Protein AF-A0A6P0JUL5-F1 (afdb_monomer)

pLDDT: mean 83.45, std 17.8, range [28.22, 98.62]

Foldseek 3Di:
DPDDDPPDDDDDDCCQQHQDPVPGGHRHNVHHHDDDPPPCVPDPDPPCVVPPPPDDLQDPDDDCLLAALAWDALLLLLQLLLVLLLVQQQDDDPVCVVVVDRGVCRVVVPDPVNSVLLSLLSNLLQLLCLFLQNLCLQCPVPVVCSVGHTSHHNDDPVNSVVDDRDPLHWPQADSLLSSLQLVCVVCVPCNLSSQLSNCLVPSGAQAWDADPPTHDDPDPPFDDTRSDTQQGWRADDPPNHDGIDGGHPPQNDDDCSHSNNVRVVVCVVQNDVRSVVSSVSSNVSSVVSSVVSND

Secondary structure (DSSP, 8-state):
-PPP-TT---PPPHHHH-EETTTEE-S-TT-----------SSS-TTTTTS-----TT-----GGGB-SS-EEHHHHHHHHHHHHHHHHH---HHHHTTT-S-HHHHHT--HHHHHHHHHHHHHTTGGGGSHHHHHHHTTT-GGGTTS-EEEB---HHHHHHSPPPTT--TT--HHHHHHHHHHHH-TT-HHHHHHHHHTTSSSSS-----TTSPPPSSTT--EETTEETT-EEPP-TTT-SS-EE---GGGSSSTTSHHHHHHHHHHHHHHHHHHHHHHHHHHHHHHHHHHTT-

Radius of gyration: 21.06 Å; Cα contacts (8 Å, |Δi|>4): 421; chains: 1; bounding box: 54×48×48 Å

Structure (mmCIF, N/CA/C/O backbone):
data_AF-A0A6P0JUL5-F1
#
_entry.id   AF-A0A6P0JUL5-F1
#
loop_
_atom_site.group_PDB
_atom_site.id
_atom_site.type_symbol
_atom_site.label_atom_id
_atom_site.label_alt_id
_atom_site.label_comp_id
_atom_site.label_asym_id
_atom_site.label_entity_id
_atom_site.label_seq_id
_atom_site.pdbx_PDB_ins_code
_atom_site.Cartn_x
_atom_site.Cartn_y
_atom_site.Cartn_z
_atom_site.occupancy
_atom_site.B_iso_or_equiv
_atom_site.auth_seq_id
_atom_site.auth_comp_id
_atom_site.auth_asym_id
_atom_site.auth_atom_id
_atom_site.pdbx_PDB_model_num
ATOM 1 N N . MET A 1 1 ? 13.122 -27.562 18.834 1.00 47.53 1 MET A N 1
ATOM 2 C CA . MET A 1 1 ? 13.502 -27.186 17.457 1.00 47.53 1 MET A CA 1
ATOM 3 C C . MET A 1 1 ? 12.415 -26.287 16.916 1.00 47.53 1 MET A C 1
ATOM 5 O O . MET A 1 1 ? 11.253 -26.672 17.003 1.00 47.53 1 MET A O 1
ATOM 9 N N . GLU A 1 2 ? 12.761 -25.099 16.425 1.00 59.75 2 GLU A N 1
ATOM 10 C CA . GLU A 1 2 ? 11.806 -24.323 15.632 1.00 59.75 2 GLU A CA 1
ATOM 11 C C . GLU A 1 2 ? 11.421 -25.135 14.392 1.00 59.75 2 GLU A C 1
ATOM 13 O O . GLU A 1 2 ? 12.254 -25.811 13.787 1.00 59.75 2 GLU A O 1
ATOM 18 N N . LYS A 1 3 ? 10.130 -25.144 14.064 1.00 75.19 3 LYS A N 1
ATOM 19 C CA . LYS A 1 3 ? 9.612 -25.867 12.905 1.00 75.19 3 LYS A CA 1
ATOM 20 C C . LYS A 1 3 ? 10.045 -25.101 11.654 1.00 75.19 3 LYS A C 1
ATOM 22 O O . LYS A 1 3 ? 9.739 -23.917 11.561 1.00 75.19 3 LYS A O 1
ATOM 27 N N . LEU A 1 4 ? 10.752 -25.748 10.726 1.00 77.44 4 LEU A N 1
ATOM 28 C CA . LEU A 1 4 ? 11.126 -25.129 9.450 1.00 77.44 4 LEU A CA 1
ATOM 29 C C . LEU A 1 4 ? 9.864 -24.748 8.662 1.00 77.44 4 LEU A C 1
ATOM 31 O O . LEU A 1 4 ? 8.881 -25.495 8.662 1.00 77.44 4 LEU A O 1
ATOM 35 N N . TYR A 1 5 ? 9.898 -23.595 7.997 1.00 69.50 5 TYR A N 1
ATOM 36 C CA . TYR A 1 5 ? 8.814 -23.100 7.151 1.00 69.50 5 TYR A CA 1
ATOM 37 C C . TYR A 1 5 ? 9.372 -22.336 5.937 1.00 69.50 5 TYR A C 1
ATOM 39 O O . TYR A 1 5 ? 10.494 -21.825 6.006 1.00 69.50 5 TYR A O 1
ATOM 47 N N . PRO A 1 6 ? 8.619 -22.245 4.825 1.00 57.69 6 PRO A N 1
ATOM 48 C CA . PRO A 1 6 ? 9.038 -21.485 3.647 1.00 57.69 6 PRO A CA 1
ATOM 49 C C . PRO A 1 6 ? 9.312 -20.007 3.965 1.00 57.69 6 PRO A C 1
ATOM 51 O O . PRO A 1 6 ? 8.471 -19.335 4.553 1.00 57.69 6 PRO A O 1
ATOM 54 N N . GLY A 1 7 ? 10.473 -19.488 3.558 1.00 61.59 7 GLY A N 1
ATOM 55 C CA . GLY A 1 7 ? 10.882 -18.097 3.813 1.00 61.59 7 GLY A CA 1
ATOM 56 C C . GLY A 1 7 ? 11.608 -17.858 5.144 1.00 61.59 7 GLY A C 1
ATOM 57 O O . GLY A 1 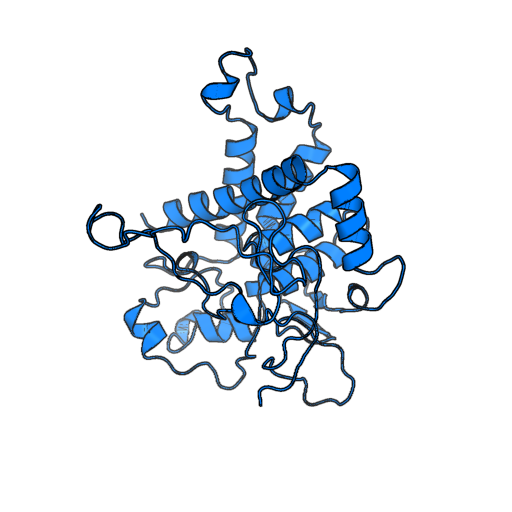7 ? 11.992 -16.727 5.419 1.00 61.59 7 GLY A O 1
ATOM 58 N N . LEU A 1 8 ? 11.836 -18.896 5.959 1.00 66.81 8 LEU A N 1
ATOM 59 C CA . LEU A 1 8 ? 12.662 -18.793 7.165 1.00 66.81 8 LEU A CA 1
ATOM 60 C C . LEU A 1 8 ? 14.129 -18.499 6.802 1.00 66.81 8 LEU A C 1
ATOM 62 O O . LEU A 1 8 ? 14.779 -19.310 6.140 1.00 66.81 8 LEU A O 1
ATOM 66 N N . ALA A 1 9 ? 14.676 -17.391 7.305 1.00 69.88 9 ALA A N 1
ATOM 67 C CA . ALA A 1 9 ? 16.116 -17.158 7.305 1.00 69.88 9 ALA A CA 1
ATOM 68 C C . ALA A 1 9 ? 16.774 -18.008 8.403 1.00 69.88 9 ALA A C 1
ATOM 70 O O . ALA A 1 9 ? 16.496 -17.835 9.590 1.00 69.88 9 ALA A O 1
ATOM 71 N N . VAL A 1 10 ? 17.647 -18.938 8.011 1.00 71.69 10 VAL A N 1
ATOM 72 C CA . VAL A 1 10 ? 18.374 -19.803 8.948 1.00 71.69 10 VAL A CA 1
ATOM 73 C C . VAL A 1 10 ? 19.827 -19.359 9.010 1.00 71.69 10 VAL A C 1
ATOM 75 O O . VAL A 1 10 ? 20.535 -19.378 8.005 1.00 71.69 10 VAL A O 1
ATOM 78 N N . MET A 1 11 ? 20.293 -18.993 10.203 1.00 74.69 11 MET A N 1
ATOM 79 C CA . MET A 1 11 ? 21.715 -18.752 10.430 1.00 74.69 11 MET A CA 1
ATOM 80 C C . MET A 1 11 ? 22.435 -20.082 10.637 1.00 74.69 11 MET A C 1
ATOM 82 O O . MET A 1 11 ? 22.169 -20.804 11.599 1.00 74.69 11 MET A O 1
ATOM 86 N N . PHE A 1 12 ? 23.383 -20.387 9.755 1.00 71.19 12 PHE A N 1
ATOM 87 C CA . PHE A 1 12 ? 24.288 -21.514 9.930 1.00 71.19 12 PHE A CA 1
ATOM 88 C C . PHE A 1 12 ? 25.620 -21.044 10.515 1.00 71.19 12 PHE A C 1
ATOM 90 O O . PHE A 1 12 ? 26.173 -20.038 10.067 1.00 71.19 12 PHE A O 1
ATOM 97 N N . PRO A 1 13 ? 26.196 -21.779 11.483 1.00 77.56 13 PRO A N 1
ATOM 98 C CA . PRO A 1 13 ? 27.579 -21.555 11.871 1.00 77.56 13 PRO A CA 1
ATOM 99 C C . PRO A 1 13 ? 28.481 -21.706 10.642 1.00 77.56 13 PRO A C 1
ATOM 101 O O . PRO A 1 13 ? 28.423 -22.740 9.979 1.00 77.56 13 PRO A O 1
ATOM 104 N N . CYS A 1 14 ? 29.370 -20.744 10.376 1.00 73.31 14 CYS A N 1
ATOM 105 C CA . CYS A 1 14 ? 30.304 -20.832 9.242 1.00 73.31 14 CYS A CA 1
ATOM 106 C C . CYS A 1 14 ? 31.114 -22.147 9.264 1.00 73.31 14 CYS A C 1
ATOM 108 O O . CYS A 1 14 ? 31.299 -22.798 8.241 1.00 73.31 14 CYS A O 1
ATOM 110 N N . LYS A 1 15 ? 31.474 -22.652 10.454 1.00 80.94 15 LYS A N 1
ATOM 111 C CA . LYS A 1 15 ? 32.139 -23.961 10.614 1.00 80.94 15 LYS A CA 1
ATOM 112 C C . LYS A 1 15 ? 31.355 -25.164 10.059 1.00 80.94 15 LYS A C 1
ATOM 114 O O . LYS A 1 15 ? 31.960 -26.212 9.867 1.00 80.94 15 LYS A O 1
ATOM 119 N N . ALA A 1 16 ? 30.040 -25.042 9.871 1.00 80.69 16 ALA A N 1
ATOM 120 C CA . ALA A 1 16 ? 29.161 -26.121 9.427 1.00 80.69 16 ALA A CA 1
ATOM 121 C C . ALA A 1 16 ? 28.961 -26.161 7.904 1.00 80.69 16 ALA A C 1
ATOM 123 O O . ALA A 1 16 ? 28.639 -27.224 7.387 1.00 80.69 16 ALA A O 1
ATOM 124 N N . GLY A 1 17 ? 29.159 -25.048 7.189 1.00 82.38 17 GLY A N 1
ATOM 125 C CA . GLY A 1 17 ? 28.885 -24.990 5.747 1.00 82.38 17 GLY A CA 1
ATOM 126 C C . GLY A 1 17 ? 29.692 -23.968 4.954 1.00 82.38 17 GLY A C 1
ATOM 127 O O . GLY A 1 17 ? 29.464 -23.845 3.764 1.00 82.38 17 GLY A O 1
ATOM 128 N N . GLY A 1 18 ? 30.645 -23.277 5.573 1.00 86.12 18 GLY A N 1
ATOM 129 C CA . GLY A 1 18 ? 31.497 -22.300 4.903 1.00 86.12 18 GLY A CA 1
ATOM 130 C C . GLY A 1 18 ? 30.804 -20.992 4.541 1.00 86.12 18 GLY A C 1
ATOM 131 O O . GLY A 1 18 ? 29.576 -20.892 4.504 1.00 86.12 18 GLY A O 1
ATOM 132 N N . TYR A 1 19 ? 31.620 -19.969 4.314 1.00 82.00 19 TYR A N 1
ATOM 133 C CA . TYR A 1 19 ? 31.190 -18.647 3.879 1.00 82.00 19 TYR A CA 1
ATOM 134 C C . TYR A 1 19 ? 32.336 -17.951 3.133 1.00 82.00 19 TYR A C 1
ATOM 136 O O . TYR A 1 19 ? 33.483 -18.000 3.583 1.00 82.00 19 TYR A O 1
ATOM 144 N N . SER A 1 20 ? 32.002 -17.289 2.029 1.00 81.75 20 SER A N 1
ATOM 145 C CA . SER A 1 20 ? 32.877 -16.435 1.225 1.00 81.75 20 SER A CA 1
ATOM 146 C C . SER A 1 20 ? 32.349 -15.001 1.256 1.00 81.75 20 SER A C 1
ATOM 148 O O . SER A 1 20 ? 31.141 -14.780 1.155 1.00 81.75 20 SER A O 1
ATOM 150 N N . ALA A 1 21 ? 33.239 -14.015 1.381 1.00 75.75 21 ALA A N 1
ATOM 151 C CA . ALA A 1 21 ? 32.865 -12.600 1.319 1.00 75.75 21 ALA A CA 1
ATOM 152 C C . ALA A 1 21 ? 32.235 -12.194 -0.029 1.00 75.75 21 ALA A C 1
ATOM 154 O O . ALA A 1 21 ? 31.451 -11.250 -0.072 1.00 75.75 21 ALA A O 1
ATOM 155 N N . GLU A 1 22 ? 32.555 -12.912 -1.107 1.00 75.38 22 GLU A N 1
ATOM 156 C CA . GLU A 1 22 ? 32.054 -12.637 -2.457 1.00 75.38 22 GLU A CA 1
ATOM 157 C C . GLU A 1 22 ? 30.772 -13.421 -2.770 1.00 75.38 22 GLU A C 1
ATOM 159 O O . GLU A 1 22 ? 29.822 -12.869 -3.320 1.00 75.38 22 GLU A O 1
ATOM 164 N N . LEU A 1 23 ? 30.724 -14.704 -2.396 1.00 78.00 23 LEU A N 1
ATOM 165 C CA . LEU A 1 23 ? 29.648 -15.623 -2.798 1.00 78.00 23 LEU A CA 1
ATOM 166 C C . LEU A 1 23 ? 28.589 -15.860 -1.710 1.00 78.00 23 LEU A C 1
ATOM 168 O O . LEU A 1 23 ? 27.529 -16.417 -1.991 1.00 78.00 23 LEU A O 1
ATOM 172 N N . GLY A 1 24 ? 28.855 -15.462 -0.464 1.00 78.56 24 GLY A N 1
ATOM 173 C CA . GLY A 1 24 ? 27.997 -15.767 0.678 1.00 78.56 24 GLY A CA 1
ATOM 174 C C . GLY A 1 24 ? 28.172 -17.206 1.172 1.00 78.56 24 GLY A C 1
ATOM 175 O O . GLY A 1 24 ? 29.290 -17.695 1.311 1.00 78.56 24 GLY A O 1
ATOM 176 N N . PHE A 1 25 ? 27.075 -17.898 1.491 1.00 82.06 25 PHE A N 1
ATOM 177 C CA . PHE A 1 25 ? 27.123 -19.289 1.960 1.00 82.06 25 PHE A CA 1
ATOM 178 C C . PHE A 1 25 ? 27.548 -20.243 0.833 1.00 82.06 25 PHE A C 1
ATOM 180 O O . PHE A 1 25 ? 26.876 -20.310 -0.194 1.00 82.06 25 PHE A O 1
ATOM 187 N N . THR A 1 26 ? 28.615 -21.022 1.037 1.00 85.62 26 THR A N 1
ATOM 188 C CA . THR A 1 26 ? 29.214 -21.828 -0.048 1.00 85.62 26 THR A CA 1
ATOM 189 C C . THR A 1 26 ? 28.935 -23.328 0.040 1.00 85.62 26 THR A C 1
ATOM 191 O O . THR A 1 26 ? 29.226 -24.077 -0.890 1.00 85.62 26 THR A O 1
ATOM 194 N N . GLY A 1 27 ? 28.370 -23.807 1.151 1.00 84.00 27 GLY A N 1
ATOM 195 C CA . GLY A 1 27 ? 28.155 -25.237 1.402 1.00 84.00 27 GLY A CA 1
ATOM 196 C C . GLY A 1 27 ? 29.443 -26.044 1.641 1.00 84.00 27 GLY A C 1
ATOM 197 O O . GLY A 1 27 ? 29.366 -27.252 1.865 1.00 84.00 27 GLY A O 1
ATOM 198 N N . ASN A 1 28 ? 30.620 -25.408 1.629 1.00 84.38 28 ASN A N 1
ATOM 199 C CA . ASN A 1 28 ? 31.918 -26.034 1.844 1.00 84.38 28 ASN A CA 1
ATOM 200 C C . ASN A 1 28 ? 32.540 -25.596 3.188 1.00 84.38 28 ASN A C 1
ATOM 202 O O . ASN A 1 28 ? 33.137 -24.526 3.263 1.00 84.38 28 ASN A O 1
ATOM 206 N N . PRO A 1 29 ? 32.537 -26.437 4.243 1.00 83.62 29 PRO A N 1
ATOM 207 C CA . PRO A 1 29 ? 33.046 -26.080 5.577 1.00 83.62 29 PRO A CA 1
ATOM 208 C C . PRO A 1 29 ? 34.522 -25.649 5.650 1.00 83.62 29 PRO A C 1
ATOM 210 O O . PRO A 1 29 ? 34.971 -25.163 6.699 1.00 83.62 29 PRO A O 1
ATOM 213 N N . LYS A 1 30 ? 35.296 -25.900 4.585 1.00 83.00 30 LYS A N 1
ATOM 214 C CA . LYS A 1 30 ? 36.703 -25.497 4.457 1.00 83.00 30 LYS A CA 1
ATOM 215 C C . LYS A 1 30 ? 36.861 -24.058 3.973 1.00 83.00 30 LYS A C 1
ATOM 217 O O . LYS A 1 30 ? 37.900 -23.460 4.222 1.00 83.00 30 LYS A O 1
ATOM 222 N N . GLU A 1 31 ? 35.852 -23.514 3.309 1.00 81.12 31 GLU A N 1
ATOM 223 C CA . GLU A 1 31 ? 35.857 -22.156 2.788 1.00 81.12 31 GLU A CA 1
ATOM 224 C C . GLU A 1 31 ? 35.381 -21.199 3.878 1.00 81.12 31 GLU A C 1
ATOM 226 O O . GLU A 1 31 ? 34.225 -21.211 4.293 1.00 81.12 31 GLU A O 1
ATOM 231 N N . ARG A 1 32 ? 36.325 -20.443 4.433 1.00 76.69 32 ARG A N 1
ATOM 232 C CA . ARG A 1 32 ? 36.111 -19.543 5.575 1.00 76.69 32 ARG A CA 1
ATOM 233 C C . ARG A 1 32 ? 36.725 -18.178 5.303 1.00 76.69 32 ARG A C 1
ATOM 235 O O . ARG A 1 32 ? 37.186 -17.517 6.230 1.00 76.69 32 ARG A O 1
ATOM 242 N N . ASP A 1 33 ? 36.783 -17.812 4.029 1.00 72.19 33 ASP A N 1
ATOM 243 C CA . ASP A 1 33 ? 37.373 -16.561 3.587 1.00 72.19 33 ASP A CA 1
ATOM 244 C C . ASP A 1 33 ? 36.358 -15.434 3.758 1.00 72.19 33 ASP A C 1
ATOM 246 O O . ASP A 1 33 ? 35.618 -15.051 2.851 1.00 72.19 33 ASP A O 1
ATOM 250 N N . PHE A 1 34 ? 36.259 -14.968 4.997 1.00 68.00 34 PHE A N 1
ATOM 251 C CA . PHE A 1 34 ? 35.470 -13.805 5.338 1.00 68.00 34 PHE A CA 1
ATOM 252 C C . PHE A 1 34 ? 36.242 -12.960 6.343 1.00 68.00 34 PHE A C 1
ATOM 254 O O . PHE A 1 34 ? 36.659 -13.430 7.404 1.00 68.00 34 PHE A O 1
ATOM 261 N N . ALA A 1 35 ? 36.404 -11.679 6.029 1.00 64.69 35 ALA A N 1
ATOM 262 C CA . ALA A 1 35 ? 36.702 -10.696 7.050 1.00 64.69 35 ALA A CA 1
ATOM 263 C C . ALA A 1 35 ? 35.415 -10.501 7.857 1.00 64.69 35 ALA A C 1
ATOM 265 O O . ALA A 1 35 ? 34.385 -10.111 7.304 1.00 64.69 35 ALA A O 1
ATOM 266 N N . ALA A 1 36 ? 35.443 -10.801 9.158 1.00 58.75 36 ALA A N 1
ATOM 267 C CA . ALA A 1 36 ? 34.367 -10.363 10.033 1.00 58.75 36 ALA A CA 1
ATOM 268 C C . ALA A 1 36 ? 34.251 -8.842 9.880 1.00 58.75 36 ALA A C 1
ATOM 270 O O . ALA A 1 36 ? 35.223 -8.121 10.110 1.00 58.75 36 ALA A O 1
ATOM 271 N N . ILE A 1 37 ? 33.086 -8.359 9.449 1.00 56.88 37 ILE A N 1
ATOM 272 C CA . ILE A 1 37 ? 32.819 -6.926 9.446 1.00 56.88 37 ILE A CA 1
ATOM 273 C C . ILE A 1 37 ? 32.826 -6.518 10.918 1.00 56.88 37 ILE A C 1
ATOM 275 O O . ILE A 1 37 ? 31.894 -6.840 11.657 1.00 56.88 37 ILE A O 1
ATOM 279 N N . ASN A 1 38 ? 33.899 -5.857 11.360 1.00 46.97 38 ASN A N 1
ATOM 280 C CA . ASN A 1 38 ? 33.920 -5.173 12.645 1.00 46.97 38 ASN A CA 1
ATOM 281 C C . ASN A 1 38 ? 32.950 -4.003 12.533 1.00 46.97 38 ASN A C 1
ATOM 283 O O . ASN A 1 38 ? 33.313 -2.890 12.159 1.00 46.97 38 ASN A O 1
ATOM 287 N N . LEU A 1 39 ? 31.687 -4.281 12.829 1.00 47.25 39 LEU A N 1
ATOM 288 C CA . LEU A 1 39 ? 30.719 -3.259 13.154 1.00 47.25 39 LEU A CA 1
ATOM 289 C C . LEU A 1 39 ? 31.156 -2.691 14.508 1.00 47.25 39 LEU A C 1
ATOM 291 O O . LEU A 1 39 ? 30.698 -3.149 15.553 1.00 47.25 39 LEU A O 1
ATOM 295 N N . ASN A 1 40 ? 32.086 -1.734 14.499 1.00 42.69 40 ASN A N 1
ATOM 296 C CA . ASN A 1 40 ? 32.342 -0.872 15.648 1.00 42.69 40 ASN A CA 1
ATOM 297 C C . ASN A 1 40 ? 31.071 -0.039 15.882 1.00 42.69 40 ASN A C 1
ATOM 299 O O . ASN A 1 40 ? 30.978 1.113 15.481 1.00 42.69 40 ASN A O 1
ATOM 303 N N . LEU A 1 41 ? 30.058 -0.655 16.492 1.00 47.75 41 LEU A N 1
ATOM 304 C CA . LEU A 1 41 ? 28.801 -0.014 16.890 1.00 47.75 41 LEU A CA 1
ATOM 305 C C . LEU A 1 41 ? 28.958 0.816 18.169 1.00 47.75 41 LEU A C 1
ATOM 307 O O . LEU A 1 41 ? 27.996 1.399 18.658 1.00 47.75 41 LEU A O 1
ATOM 311 N N . GLU A 1 42 ? 30.172 0.901 18.703 1.00 47.56 42 GLU A N 1
ATOM 312 C CA . GLU A 1 42 ? 30.498 1.719 19.855 1.00 47.56 42 GLU A CA 1
ATOM 313 C C . GLU A 1 42 ? 31.544 2.757 19.452 1.00 47.56 42 GLU A C 1
ATOM 315 O O . GLU A 1 42 ? 32.731 2.495 19.598 1.00 47.56 42 GLU A O 1
ATOM 320 N N . GLN A 1 43 ? 31.110 3.913 18.927 1.00 41.62 43 GLN A N 1
ATOM 321 C CA . GLN A 1 43 ? 31.588 5.251 19.347 1.00 41.62 43 GLN A CA 1
ATOM 322 C C . GLN A 1 43 ? 31.207 6.414 18.423 1.00 41.62 43 GLN A C 1
ATOM 324 O O . GLN A 1 43 ? 31.283 7.552 18.884 1.00 41.62 43 GLN A O 1
ATOM 329 N N . ASP A 1 44 ? 30.694 6.184 17.215 1.00 36.03 44 ASP A N 1
ATOM 330 C CA . ASP A 1 44 ? 30.325 7.302 16.341 1.00 36.03 44 ASP A CA 1
ATOM 331 C C . ASP A 1 44 ? 28.848 7.704 16.514 1.00 36.03 44 ASP A C 1
ATOM 333 O O . ASP A 1 44 ? 27.917 6.982 16.169 1.00 36.03 44 ASP A O 1
ATOM 337 N N . ASN A 1 45 ? 28.667 8.889 17.105 1.00 37.22 45 ASN A N 1
ATOM 338 C CA . ASN A 1 45 ? 27.441 9.684 17.225 1.00 37.22 45 ASN A CA 1
ATOM 339 C C . ASN A 1 45 ? 26.252 9.082 17.995 1.00 37.22 45 ASN A C 1
ATOM 341 O O . ASN A 1 45 ? 25.256 8.625 17.437 1.00 37.22 45 ASN A O 1
ATOM 345 N N . LYS A 1 46 ? 26.231 9.338 19.312 1.00 37.12 46 LYS A N 1
ATOM 346 C CA . LYS A 1 46 ? 25.011 9.253 20.145 1.00 37.12 46 LYS A CA 1
ATOM 347 C C . LYS A 1 46 ? 23.845 10.141 19.664 1.00 37.12 46 LYS A C 1
ATOM 349 O O . LYS A 1 46 ? 22.731 9.962 20.145 1.00 37.12 46 LYS A O 1
ATOM 354 N N . ASN A 1 47 ? 24.084 11.051 18.717 1.00 34.47 47 ASN A N 1
ATOM 355 C CA . ASN A 1 47 ? 23.056 11.889 18.096 1.00 34.47 47 ASN A CA 1
ATOM 356 C C . ASN A 1 47 ? 22.493 11.312 16.779 1.00 34.47 47 ASN A C 1
ATOM 358 O O . ASN A 1 47 ? 21.420 11.742 16.372 1.00 34.47 47 ASN A O 1
ATOM 362 N N . ASP A 1 48 ? 23.135 10.305 16.169 1.00 32.84 48 ASP A N 1
ATOM 363 C CA . ASP A 1 48 ? 22.614 9.580 14.989 1.00 32.84 48 ASP A CA 1
ATOM 364 C C . ASP A 1 48 ? 21.825 8.310 15.366 1.00 32.84 48 ASP A C 1
ATOM 366 O O . ASP A 1 48 ? 21.179 7.680 14.527 1.00 32.84 48 ASP A O 1
ATOM 370 N N . LEU A 1 49 ? 21.778 7.964 16.659 1.00 30.41 49 LEU A N 1
ATOM 371 C CA . LEU A 1 49 ? 20.972 6.861 17.208 1.00 30.41 49 LEU A CA 1
ATOM 372 C C . LEU A 1 49 ? 19.449 7.054 17.052 1.00 30.41 49 LEU A C 1
ATOM 374 O O . LEU A 1 49 ? 18.679 6.165 17.414 1.00 30.41 49 LEU A O 1
ATOM 378 N N . ALA A 1 50 ? 18.997 8.184 16.501 1.00 29.55 50 ALA A N 1
ATOM 379 C CA . ALA A 1 50 ? 17.608 8.386 16.094 1.00 29.55 50 ALA A CA 1
ATOM 380 C C . ALA A 1 50 ? 17.258 7.709 14.750 1.00 29.55 50 ALA A C 1
ATOM 382 O O . ALA A 1 50 ? 16.076 7.593 14.439 1.00 29.55 50 ALA 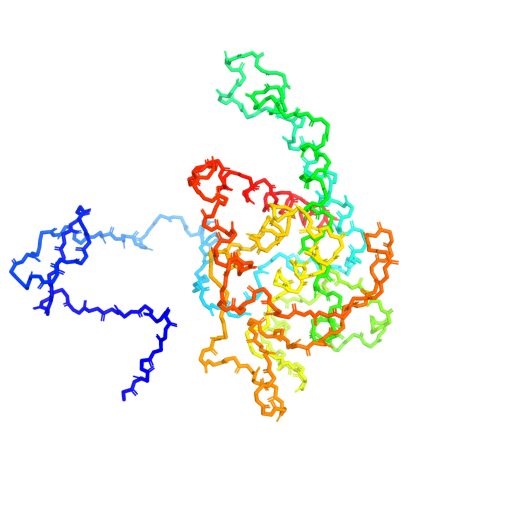A O 1
ATOM 383 N N . LEU A 1 51 ? 18.251 7.244 13.976 1.00 32.62 51 LEU A N 1
ATOM 384 C CA . LEU A 1 51 ? 18.056 6.667 12.635 1.00 32.62 51 LEU A CA 1
ATOM 385 C C . LEU A 1 51 ? 18.352 5.164 12.537 1.00 32.62 51 LEU A C 1
ATOM 387 O O . LEU A 1 51 ? 18.077 4.554 11.506 1.00 32.62 51 LEU A O 1
ATOM 391 N N . GLN A 1 52 ? 18.840 4.524 13.603 1.00 28.22 52 GLN A N 1
ATOM 392 C CA . GLN A 1 52 ? 18.876 3.061 13.668 1.00 28.22 52 GLN A CA 1
ATOM 393 C C . GLN A 1 52 ? 17.516 2.530 14.131 1.00 28.22 52 GLN A C 1
ATOM 395 O O . GLN A 1 52 ? 17.346 2.048 15.253 1.00 28.22 52 GLN A O 1
ATOM 400 N N . GLU A 1 53 ? 16.533 2.603 13.233 1.00 34.00 53 GLU A N 1
ATOM 401 C CA . GLU A 1 53 ? 15.392 1.693 13.255 1.00 34.00 53 GLU A CA 1
ATOM 402 C C . GLU A 1 53 ? 15.938 0.263 13.096 1.00 34.00 53 GLU A C 1
ATOM 404 O O . GLU A 1 53 ? 16.045 -0.273 11.998 1.00 34.00 53 GLU A O 1
ATOM 409 N N . GLN A 1 54 ? 16.311 -0.382 14.207 1.00 29.27 54 GLN A N 1
ATOM 410 C CA . GLN A 1 54 ? 16.462 -1.837 14.265 1.00 29.27 54 GLN A CA 1
ATOM 411 C C . GLN A 1 54 ? 15.071 -2.487 14.167 1.00 29.27 54 GLN A C 1
ATOM 413 O O . GLN A 1 54 ? 14.595 -3.144 15.091 1.00 29.27 54 GLN A O 1
ATOM 418 N N . SER A 1 55 ? 14.378 -2.268 13.053 1.00 36.53 55 SER A N 1
ATOM 419 C CA . SER A 1 55 ? 13.227 -3.067 12.670 1.00 36.53 55 SER A CA 1
ATOM 420 C C . SER A 1 55 ? 13.764 -4.376 12.106 1.00 36.53 55 SER A C 1
ATOM 422 O O . SER A 1 55 ? 14.456 -4.388 11.087 1.00 36.53 55 SER A O 1
ATOM 424 N N . SER A 1 56 ? 13.454 -5.494 12.759 1.00 38.31 56 SER A N 1
ATOM 425 C CA . SER A 1 56 ? 13.554 -6.787 12.085 1.00 38.31 56 SER A CA 1
ATOM 426 C C . SER A 1 56 ? 12.722 -6.712 10.792 1.00 38.31 56 SER A C 1
ATOM 428 O O . SER A 1 56 ? 11.621 -6.159 10.840 1.00 38.31 56 SER A O 1
ATOM 430 N N . PRO A 1 57 ? 13.166 -7.284 9.656 1.00 36.44 57 PRO A N 1
ATOM 431 C CA . PRO A 1 57 ? 12.350 -7.378 8.436 1.00 36.44 57 PRO A CA 1
ATOM 432 C C . PRO A 1 57 ? 10.959 -7.988 8.696 1.00 36.44 57 PRO A C 1
ATOM 434 O O . PRO A 1 57 ? 9.995 -7.726 7.974 1.00 36.44 57 PRO A O 1
ATOM 437 N N . ASP A 1 58 ? 10.853 -8.766 9.778 1.00 40.84 58 ASP A N 1
ATOM 438 C CA . ASP A 1 58 ? 9.642 -9.425 10.245 1.00 40.84 58 ASP A CA 1
ATOM 439 C C . ASP A 1 58 ? 8.972 -8.782 11.465 1.00 40.84 58 ASP A C 1
ATOM 441 O O . ASP A 1 58 ? 8.017 -9.354 11.994 1.00 40.84 58 ASP A O 1
ATOM 445 N N . SER A 1 59 ? 9.416 -7.608 11.931 1.00 41.19 59 SER A N 1
ATOM 446 C CA . SER A 1 59 ? 8.704 -6.929 13.013 1.00 41.19 59 SER A CA 1
ATOM 447 C C . SER A 1 59 ? 7.349 -6.421 12.524 1.00 41.19 59 SER A C 1
ATOM 449 O O . SER A 1 59 ? 7.256 -5.625 11.583 1.00 41.19 59 SER A O 1
ATOM 451 N N . ASP A 1 60 ? 6.307 -6.856 13.231 1.00 44.72 60 ASP A N 1
ATOM 452 C CA . ASP A 1 60 ? 4.930 -6.357 13.134 1.00 44.72 60 ASP A CA 1
ATOM 453 C C . ASP A 1 60 ? 4.771 -4.919 13.647 1.00 44.72 60 ASP A C 1
ATOM 455 O O . ASP A 1 60 ? 3.657 -4.411 13.685 1.00 44.72 60 ASP A O 1
ATOM 459 N N . ASP A 1 61 ? 5.867 -4.275 14.059 1.00 43.53 61 ASP A N 1
ATOM 460 C CA . ASP A 1 61 ? 5.850 -2.881 14.481 1.00 43.53 61 ASP A CA 1
ATOM 461 C C . ASP A 1 61 ? 5.673 -1.997 13.237 1.00 43.53 61 ASP A C 1
ATOM 463 O O . ASP A 1 61 ? 6.514 -1.978 12.323 1.00 43.53 61 ASP A O 1
ATOM 467 N N . ASP A 1 62 ? 4.528 -1.321 13.191 1.00 50.09 62 ASP A N 1
ATOM 468 C CA . ASP A 1 62 ? 4.262 -0.222 12.279 1.00 50.09 62 ASP A CA 1
ATOM 469 C C . ASP A 1 62 ? 5.281 0.878 12.579 1.00 50.09 62 ASP A C 1
ATOM 471 O O . ASP A 1 62 ? 5.354 1.402 13.700 1.00 50.09 62 ASP A O 1
ATOM 475 N N . ASN A 1 63 ? 6.094 1.190 11.569 1.00 43.19 63 ASN A N 1
ATOM 476 C CA . ASN A 1 63 ? 7.150 2.191 11.635 1.00 43.19 63 ASN A CA 1
ATOM 477 C C . ASN A 1 63 ? 6.656 3.516 12.244 1.00 43.19 63 ASN A C 1
ATOM 479 O O . ASN A 1 63 ? 5.463 3.833 12.293 1.00 43.19 63 ASN A O 1
ATOM 483 N N . ALA A 1 64 ? 7.600 4.344 12.687 1.00 43.19 64 ALA A N 1
ATOM 484 C CA . ALA A 1 64 ? 7.344 5.624 13.344 1.00 43.19 64 ALA A CA 1
ATOM 485 C C . ALA A 1 64 ? 6.593 6.678 12.486 1.00 43.19 64 ALA A C 1
ATOM 487 O O . ALA A 1 64 ? 6.418 7.808 12.937 1.00 43.19 64 ALA A O 1
ATOM 488 N N . THR A 1 65 ? 6.107 6.341 11.285 1.00 46.59 65 THR A N 1
ATOM 489 C CA . THR A 1 65 ? 5.380 7.244 10.375 1.00 46.59 65 THR A CA 1
ATOM 490 C C . THR A 1 65 ? 3.920 7.471 10.766 1.00 46.59 65 THR A C 1
ATOM 492 O O . THR A 1 65 ? 3.365 8.518 10.456 1.00 46.59 65 THR A O 1
ATOM 495 N N . THR A 1 66 ? 3.303 6.582 11.549 1.00 50.31 66 THR A N 1
ATOM 496 C CA . THR A 1 66 ? 1.976 6.838 12.157 1.00 50.31 66 THR A CA 1
ATOM 497 C C . THR A 1 66 ? 2.017 7.838 13.323 1.00 50.31 66 THR A C 1
ATOM 499 O O . THR A 1 66 ? 0.974 8.145 13.890 1.00 50.31 66 THR A O 1
ATOM 502 N N . GLN A 1 67 ? 3.209 8.306 13.724 1.00 57.03 67 GLN A N 1
ATOM 503 C CA . GLN A 1 67 ? 3.401 9.226 14.849 1.00 57.03 67 GLN A CA 1
ATOM 504 C C . GLN A 1 67 ? 3.343 10.665 14.355 1.00 57.03 67 GLN A C 1
ATOM 506 O O . GLN A 1 67 ? 4.354 11.276 13.996 1.00 57.03 67 GLN A O 1
ATOM 511 N N . VAL A 1 68 ? 2.135 11.198 14.357 1.00 57.94 68 VAL A N 1
ATOM 512 C CA . VAL A 1 68 ? 1.893 12.626 14.242 1.00 57.94 68 VAL A CA 1
ATOM 513 C C . VAL A 1 68 ? 1.150 13.017 15.512 1.00 57.94 68 VAL A C 1
ATOM 515 O O . VAL A 1 68 ? 0.309 12.261 15.983 1.00 57.94 68 VAL A O 1
ATOM 518 N N . GLY A 1 69 ? 1.488 14.153 16.123 1.00 64.12 69 GLY A N 1
ATOM 519 C CA . GLY A 1 69 ? 0.864 14.614 17.375 1.00 64.12 69 GLY A CA 1
ATOM 520 C C . GLY A 1 69 ? -0.628 14.964 17.250 1.00 64.12 69 GLY A C 1
ATOM 521 O O . GLY A 1 69 ? -1.168 15.648 18.113 1.00 64.12 69 GLY A O 1
ATOM 522 N N . SER A 1 70 ? -1.276 14.542 16.165 1.00 80.75 70 SER A N 1
ATOM 523 C CA . SER A 1 70 ? -2.656 14.804 15.797 1.00 80.75 70 SER A CA 1
ATOM 524 C C . SER A 1 70 ? -3.198 13.660 14.930 1.00 80.75 70 SER A C 1
ATOM 526 O O . SER A 1 70 ? -2.457 12.886 14.316 1.00 80.75 70 SER A O 1
ATOM 528 N N . PHE A 1 71 ? -4.524 13.553 14.885 1.00 87.31 71 PHE A N 1
ATOM 529 C CA . PHE A 1 71 ? -5.211 12.671 13.951 1.00 87.31 71 PHE A CA 1
ATOM 530 C C . PHE A 1 71 ? -5.192 13.268 12.543 1.00 87.31 71 PHE A C 1
ATOM 532 O O . PHE A 1 71 ? -5.590 14.417 12.351 1.00 87.31 71 PHE A O 1
ATOM 539 N N . VAL A 1 72 ? -4.795 12.457 11.562 1.00 92.12 72 VAL A N 1
ATOM 540 C CA . VAL A 1 72 ? -4.820 12.813 10.136 1.00 92.12 72 VAL A CA 1
ATOM 541 C C . VAL A 1 72 ? -5.759 11.845 9.429 1.00 92.12 72 VAL A C 1
ATOM 543 O O . VAL A 1 72 ? -5.625 10.627 9.592 1.00 92.12 72 VAL A O 1
ATOM 546 N N . SER A 1 73 ? -6.731 12.370 8.680 1.00 94.75 73 SER A N 1
ATOM 547 C CA . SER A 1 73 ? -7.677 11.536 7.933 1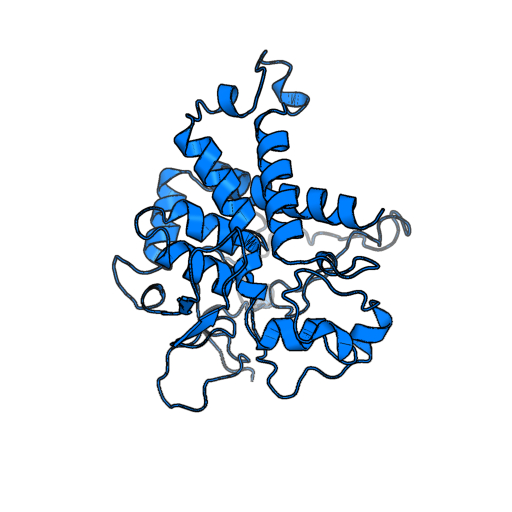.00 94.75 73 SER A CA 1
ATOM 548 C C . SER A 1 73 ? -6.982 10.810 6.781 1.00 94.75 73 SER A C 1
ATOM 550 O O . SER A 1 73 ? -5.969 11.279 6.257 1.00 94.75 73 SER A O 1
ATOM 552 N N . LEU A 1 74 ? -7.534 9.663 6.377 1.00 95.00 74 LEU A N 1
ATOM 553 C CA . LEU A 1 74 ? -7.041 8.930 5.209 1.00 95.00 74 LEU A CA 1
ATOM 554 C C . LEU A 1 74 ? -7.118 9.769 3.936 1.00 95.00 74 LEU A C 1
ATOM 556 O O . LEU A 1 74 ? -6.131 9.853 3.216 1.00 95.00 74 LEU A O 1
ATOM 560 N N . HIS A 1 75 ? -8.239 10.464 3.727 1.00 95.62 75 HIS A N 1
ATOM 561 C CA . HIS A 1 75 ? -8.407 11.385 2.604 1.00 95.62 75 HIS A CA 1
ATOM 562 C C . HIS A 1 75 ? -7.272 12.415 2.535 1.00 95.62 75 HIS A C 1
ATOM 564 O O . HIS A 1 75 ? -6.593 12.507 1.515 1.00 95.62 75 HIS A O 1
ATOM 570 N N . GLN A 1 76 ? -7.031 13.152 3.628 1.00 95.25 76 GLN A N 1
ATOM 571 C CA . GLN A 1 76 ? -6.009 14.199 3.646 1.00 95.25 76 GLN A CA 1
ATOM 572 C C . GLN A 1 76 ? -4.624 13.616 3.370 1.00 95.25 76 GLN A C 1
ATOM 574 O O . GLN A 1 76 ? -3.910 14.111 2.505 1.00 95.25 76 GLN A O 1
ATOM 579 N N . HIS A 1 77 ? -4.262 12.533 4.062 1.00 95.44 77 HIS A N 1
ATOM 580 C CA . HIS A 1 77 ? -2.934 11.958 3.907 1.00 95.44 77 HIS A CA 1
ATOM 581 C C . HIS A 1 77 ? -2.691 11.416 2.493 1.00 95.44 77 HIS A C 1
ATOM 583 O O . HIS A 1 77 ? -1.617 11.644 1.943 1.00 95.44 77 HIS A O 1
ATOM 589 N N . SER A 1 78 ? -3.677 10.753 1.884 1.00 96.50 78 SER A N 1
ATOM 590 C CA . SER A 1 78 ? -3.584 10.297 0.494 1.00 96.50 78 SER A CA 1
ATOM 591 C C . SER A 1 78 ? -3.355 11.462 -0.471 1.00 96.50 78 SER A C 1
ATOM 593 O O . SER A 1 78 ? -2.486 11.361 -1.337 1.00 96.50 78 SER A O 1
ATOM 595 N N . GLN A 1 79 ? -4.080 12.576 -0.310 1.00 96.88 79 GLN A N 1
ATOM 596 C CA . GLN A 1 79 ? -3.896 13.771 -1.145 1.00 96.88 79 GLN A CA 1
ATOM 597 C C . GLN A 1 79 ? -2.515 14.409 -0.941 1.00 96.88 79 GLN A C 1
ATOM 599 O O . GLN A 1 79 ? -1.862 14.775 -1.918 1.00 96.88 79 GLN A O 1
ATOM 604 N N . ASP A 1 80 ? -2.031 14.476 0.303 1.00 96.00 80 ASP A N 1
ATOM 605 C CA . ASP A 1 80 ? -0.693 14.993 0.612 1.00 96.00 80 ASP A CA 1
ATOM 606 C C . ASP A 1 80 ? 0.398 14.149 -0.063 1.00 96.00 80 ASP A C 1
ATOM 608 O O . ASP A 1 80 ? 1.314 14.688 -0.682 1.00 96.00 80 ASP A O 1
ATOM 612 N N . VAL A 1 81 ? 0.291 12.817 -0.002 1.00 96.69 81 VAL A N 1
ATOM 613 C CA . VAL A 1 81 ? 1.256 11.918 -0.657 1.00 96.69 81 VAL A CA 1
ATOM 614 C C . VAL A 1 81 ? 1.199 12.060 -2.173 1.00 96.69 81 VAL A C 1
ATOM 616 O O . VAL A 1 81 ? 2.242 12.120 -2.817 1.00 96.69 81 VAL A O 1
ATOM 619 N N . ALA A 1 82 ? 0.007 12.168 -2.756 1.00 97.06 82 ALA A N 1
ATOM 620 C CA . ALA A 1 82 ? -0.163 12.390 -4.189 1.00 97.06 82 ALA A CA 1
ATOM 621 C C . ALA A 1 82 ? 0.497 13.700 -4.658 1.00 97.06 82 ALA A C 1
ATOM 623 O O . ALA A 1 82 ? 1.176 13.727 -5.690 1.00 97.06 82 ALA A O 1
ATOM 624 N N . ALA A 1 83 ? 0.344 14.773 -3.877 1.00 96.44 83 ALA A N 1
ATOM 625 C CA . ALA A 1 83 ? 0.996 16.052 -4.132 1.00 96.44 83 ALA A CA 1
ATOM 626 C C . ALA A 1 83 ? 2.526 15.946 -4.019 1.00 96.44 83 ALA A C 1
ATOM 628 O O . ALA A 1 83 ? 3.237 16.462 -4.879 1.00 96.44 83 ALA A O 1
ATOM 629 N N . GLU A 1 84 ? 3.041 15.226 -3.021 1.00 95.94 84 GLU A N 1
ATOM 630 C CA . GLU A 1 84 ? 4.482 14.999 -2.863 1.00 95.94 84 GLU A CA 1
ATOM 631 C C . GLU A 1 84 ? 5.080 14.134 -3.975 1.00 95.94 84 GLU A C 1
ATOM 633 O O . GLU A 1 84 ? 6.186 14.418 -4.438 1.00 95.94 84 GLU A O 1
ATOM 638 N N . VAL A 1 85 ? 4.350 13.125 -4.466 1.00 95.81 85 VAL A N 1
ATOM 639 C CA . VAL A 1 85 ? 4.758 12.381 -5.668 1.00 95.81 85 VAL A CA 1
ATOM 640 C C . VAL A 1 85 ? 4.893 13.343 -6.843 1.00 95.81 85 VAL A C 1
ATOM 642 O O . VAL A 1 85 ? 5.915 13.327 -7.523 1.00 95.81 85 VAL A O 1
ATOM 645 N N . LYS A 1 86 ? 3.905 14.214 -7.067 1.00 94.06 86 LYS A N 1
ATOM 646 C CA . LYS A 1 86 ? 3.961 15.196 -8.154 1.00 94.06 86 LYS A CA 1
ATOM 647 C C . LYS A 1 86 ? 5.173 16.126 -8.018 1.00 94.06 86 LYS A C 1
ATOM 649 O O . LYS A 1 86 ? 5.926 16.267 -8.976 1.00 94.06 86 LYS A O 1
ATOM 654 N N . THR A 1 87 ? 5.410 16.680 -6.829 1.00 92.81 87 THR A N 1
ATOM 655 C CA . THR A 1 87 ? 6.586 17.521 -6.549 1.00 92.81 87 THR A CA 1
ATOM 656 C C . THR A 1 87 ? 7.891 16.789 -6.850 1.00 92.81 87 THR A C 1
ATOM 658 O O . THR A 1 87 ? 8.765 17.336 -7.514 1.00 92.81 87 THR A O 1
ATOM 661 N N . LEU A 1 88 ? 8.025 15.533 -6.414 1.00 91.19 88 LEU A N 1
ATOM 662 C CA . LEU A 1 88 ? 9.218 14.731 -6.689 1.00 91.19 88 LEU A CA 1
ATOM 663 C C . LEU A 1 88 ? 9.458 14.537 -8.188 1.00 91.19 88 LEU A C 1
ATOM 665 O O . LEU A 1 88 ? 10.610 14.540 -8.604 1.00 91.19 88 LEU A O 1
ATOM 669 N N . LEU A 1 89 ? 8.399 14.359 -8.981 1.00 90.38 89 LEU A N 1
ATOM 670 C CA . LEU A 1 89 ? 8.498 14.167 -10.431 1.00 90.38 89 LEU A CA 1
ATOM 671 C C . LEU A 1 89 ? 8.903 15.441 -11.178 1.00 90.38 89 LEU A C 1
ATOM 673 O O . LEU A 1 89 ? 9.593 15.344 -12.198 1.00 90.38 89 LEU A O 1
ATOM 677 N N . ASP A 1 90 ? 8.492 16.600 -10.663 1.00 87.00 90 ASP A N 1
ATOM 678 C CA . ASP A 1 90 ? 8.842 17.917 -11.196 1.00 87.00 90 ASP A CA 1
ATOM 679 C C . ASP A 1 90 ? 10.263 18.354 -10.767 1.00 87.00 90 ASP A C 1
ATOM 681 O O . ASP A 1 90 ? 10.926 19.095 -11.493 1.00 87.00 90 ASP A O 1
ATOM 685 N N . ASP A 1 91 ? 10.768 17.852 -9.634 1.00 80.12 91 ASP A N 1
ATOM 686 C CA . ASP A 1 91 ? 12.105 18.150 -9.109 1.00 80.12 91 ASP A CA 1
ATOM 687 C C . ASP A 1 91 ? 13.234 17.387 -9.833 1.00 80.12 91 ASP A C 1
ATOM 689 O O . ASP A 1 91 ? 13.061 16.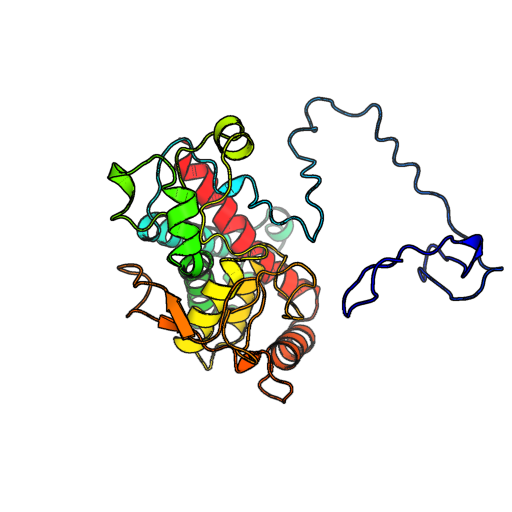289 -10.359 1.00 80.12 91 ASP A O 1
ATOM 693 N N . VAL A 1 92 ? 14.457 17.936 -9.800 1.00 68.38 92 VAL A N 1
ATOM 694 C CA . VAL A 1 92 ? 15.674 17.278 -10.317 1.00 68.38 92 VAL A CA 1
ATOM 695 C C . VAL A 1 92 ? 16.696 17.100 -9.194 1.00 68.38 92 VAL A C 1
ATOM 697 O O . VAL A 1 92 ? 17.121 18.096 -8.597 1.00 68.38 92 VAL A O 1
ATOM 700 N N . PRO A 1 93 ? 17.167 15.866 -8.924 1.00 70.38 93 PRO A N 1
ATOM 701 C CA . PRO A 1 93 ? 18.281 15.636 -8.010 1.00 70.38 93 PRO A CA 1
ATOM 702 C C . PRO A 1 93 ? 19.529 16.421 -8.432 1.00 70.38 93 PRO A C 1
ATOM 704 O O . PRO A 1 93 ? 19.876 16.445 -9.610 1.00 70.38 93 PRO A O 1
ATOM 707 N N . GLU A 1 94 ? 20.253 17.014 -7.479 1.00 69.12 94 GLU A N 1
ATOM 708 C CA . GLU A 1 94 ? 21.418 17.881 -7.742 1.00 69.12 94 GLU A CA 1
ATOM 709 C C . GLU A 1 94 ? 22.445 17.251 -8.704 1.00 69.12 94 GLU A C 1
ATOM 711 O O . GLU A 1 94 ? 22.914 17.901 -9.635 1.00 69.12 94 GLU A O 1
ATOM 716 N N . GLY A 1 95 ? 22.728 15.951 -8.553 1.00 65.69 95 GLY A N 1
ATOM 717 C CA . GLY A 1 95 ? 23.655 15.217 -9.425 1.00 65.69 95 GLY A CA 1
ATOM 718 C C . GLY A 1 95 ? 23.182 15.052 -10.876 1.00 65.69 95 GLY A C 1
ATOM 719 O O . GLY A 1 95 ? 24.007 14.857 -11.766 1.00 65.69 95 GLY A O 1
ATOM 720 N N . LEU A 1 96 ? 21.875 15.166 -11.134 1.00 64.50 96 LEU A N 1
ATOM 721 C CA . LEU A 1 96 ? 21.289 15.113 -12.475 1.00 64.50 96 LEU A CA 1
ATOM 722 C C . LEU A 1 96 ? 21.173 16.495 -13.134 1.00 64.50 96 LEU A C 1
ATOM 724 O O . LEU A 1 96 ? 21.091 16.572 -14.360 1.00 64.50 96 LEU A O 1
ATOM 728 N N . LYS A 1 97 ? 21.266 17.592 -12.367 1.00 67.19 97 LYS A N 1
ATOM 729 C CA . LYS A 1 97 ? 21.243 18.965 -12.910 1.00 67.19 97 LYS A CA 1
ATOM 730 C C . LYS A 1 97 ? 22.397 19.229 -13.881 1.00 67.19 97 LYS A C 1
ATOM 732 O O . LYS A 1 97 ? 22.237 19.975 -14.846 1.00 67.19 97 LYS A O 1
ATOM 737 N N . ALA A 1 98 ? 23.538 18.562 -13.684 1.00 71.69 98 ALA A N 1
ATOM 738 C CA . ALA A 1 98 ? 24.688 18.622 -14.590 1.00 71.69 98 ALA A CA 1
ATOM 739 C C . ALA A 1 98 ? 24.360 18.158 -16.024 1.00 71.69 98 ALA A C 1
ATOM 741 O O . ALA A 1 98 ? 24.999 18.601 -16.978 1.00 71.69 98 ALA A O 1
ATOM 742 N N . PHE A 1 99 ? 23.339 17.313 -16.187 1.00 67.12 99 PHE A N 1
ATOM 743 C CA . PHE A 1 99 ? 22.895 16.793 -17.480 1.00 67.12 99 PHE A CA 1
ATOM 744 C C . PHE A 1 99 ? 21.805 17.656 -18.145 1.00 67.12 99 PHE A C 1
ATOM 746 O O . PHE A 1 99 ? 21.275 17.265 -19.180 1.00 67.12 99 PHE A O 1
ATOM 753 N N . LYS A 1 100 ? 21.511 18.851 -17.603 1.00 70.06 100 LYS A N 1
ATOM 754 C CA . LYS A 1 100 ? 20.511 19.811 -18.118 1.00 70.06 100 LYS A CA 1
ATOM 755 C C . LYS A 1 100 ? 19.089 19.244 -18.257 1.00 70.06 100 LYS A C 1
ATOM 757 O O . LYS A 1 100 ? 18.340 19.687 -19.124 1.00 70.06 100 LYS A O 1
ATOM 762 N N . PHE A 1 101 ? 18.712 18.289 -17.412 1.00 71.75 101 PHE A N 1
ATOM 763 C CA . PHE A 1 101 ? 17.312 17.884 -17.278 1.00 71.75 101 PHE A CA 1
ATOM 764 C C . PHE A 1 101 ? 16.562 18.913 -16.431 1.00 71.75 101 PHE A C 1
ATOM 766 O O . PHE A 1 101 ? 17.102 19.361 -15.417 1.00 71.75 101 PHE A O 1
ATOM 773 N N . ASN A 1 102 ? 15.338 19.277 -16.825 1.00 68.50 102 ASN A N 1
ATOM 774 C CA . ASN A 1 102 ? 14.492 20.180 -16.043 1.00 68.50 102 ASN A CA 1
ATOM 775 C C . ASN A 1 102 ? 13.571 19.426 -15.070 1.00 68.50 102 ASN A C 1
ATOM 777 O O . ASN A 1 102 ? 13.097 20.046 -14.127 1.00 68.50 102 ASN A O 1
ATOM 781 N N . SER A 1 103 ? 13.339 18.118 -15.266 1.00 80.88 103 SER A N 1
ATOM 782 C CA . SER A 1 103 ? 12.561 17.249 -14.357 1.00 80.88 103 SER A CA 1
ATOM 783 C C . SER A 1 103 ? 12.958 15.766 -14.475 1.00 80.88 103 SER A C 1
ATOM 785 O O . SER A 1 103 ? 13.600 15.358 -15.450 1.00 80.88 103 SER A O 1
ATOM 787 N N . LEU A 1 104 ? 12.541 14.924 -13.518 1.00 79.81 104 LEU A N 1
ATOM 788 C CA . LEU A 1 104 ? 12.657 13.462 -13.649 1.00 79.81 104 LEU A CA 1
ATOM 789 C C . LEU A 1 104 ? 11.825 12.921 -14.818 1.00 79.81 104 LEU A C 1
ATOM 791 O O . LEU A 1 104 ? 12.260 11.991 -15.500 1.00 79.81 104 LEU A O 1
ATOM 795 N N . LYS A 1 105 ? 10.654 13.520 -15.073 1.00 83.38 105 LYS A N 1
ATOM 796 C CA . LYS A 1 105 ? 9.784 13.165 -16.204 1.00 83.38 105 LYS A CA 1
ATOM 797 C C . LYS A 1 105 ? 10.546 13.220 -17.528 1.00 83.38 105 LYS A C 1
ATOM 799 O O . LYS A 1 105 ? 10.488 12.274 -18.312 1.00 83.38 105 LYS A O 1
ATOM 804 N N . GLU A 1 106 ? 11.297 14.299 -17.747 1.00 79.75 106 GLU A N 1
ATOM 805 C CA . GLU A 1 106 ? 12.143 14.467 -18.933 1.00 79.75 106 GLU A CA 1
ATOM 806 C C . GLU A 1 106 ? 13.277 13.439 -18.981 1.00 79.75 106 GLU A C 1
ATOM 808 O O . GLU A 1 106 ? 13.517 12.846 -20.031 1.00 79.75 106 GLU A O 1
ATOM 813 N N . ALA A 1 107 ? 13.948 13.197 -17.851 1.00 80.62 107 ALA A N 1
ATOM 814 C CA . ALA A 1 107 ? 15.092 12.288 -17.781 1.00 80.62 107 ALA A CA 1
ATOM 815 C C . ALA A 1 107 ? 14.731 10.839 -18.155 1.00 80.62 107 ALA A C 1
ATOM 817 O O . ALA A 1 107 ? 15.527 10.152 -18.796 1.00 80.62 107 ALA A O 1
ATOM 818 N N . TYR A 1 108 ? 13.533 10.383 -17.779 1.00 82.50 108 TYR A N 1
ATOM 819 C CA . TYR A 1 108 ? 13.064 9.019 -18.044 1.00 82.50 108 TYR A CA 1
ATOM 820 C C . TYR A 1 108 ? 12.078 8.907 -19.216 1.00 82.50 108 TYR A C 1
ATOM 822 O O . TYR A 1 108 ? 11.636 7.802 -19.531 1.00 82.50 108 TYR A O 1
ATOM 830 N N . GLY A 1 109 ? 11.730 10.021 -19.869 1.00 83.94 109 GLY A N 1
ATOM 831 C CA . GLY A 1 109 ? 10.760 10.036 -20.966 1.00 83.94 109 GLY A CA 1
ATOM 832 C C . GLY A 1 109 ? 9.365 9.572 -20.541 1.00 83.94 109 GLY A C 1
ATOM 833 O O . GLY A 1 109 ? 8.670 8.917 -21.316 1.00 83.94 109 GLY A O 1
ATOM 834 N N . TRP A 1 110 ? 8.967 9.860 -19.300 1.00 89.75 110 TRP A N 1
ATOM 835 C CA . TRP A 1 110 ? 7.657 9.474 -18.782 1.00 89.75 110 TRP A CA 1
ATOM 836 C C . TRP A 1 110 ? 6.565 10.363 -19.368 1.00 89.75 110 TRP A C 1
ATOM 838 O O . TRP A 1 110 ? 6.592 11.589 -19.253 1.00 89.75 110 TRP A O 1
ATOM 848 N N . ASP A 1 111 ? 5.590 9.733 -20.013 1.00 90.94 111 ASP A N 1
ATOM 849 C CA . ASP A 1 111 ? 4.410 10.417 -20.523 1.00 90.94 111 ASP A CA 1
ATOM 850 C C . ASP A 1 111 ? 3.417 10.745 -19.396 1.00 90.94 111 ASP A C 1
ATOM 852 O O . ASP A 1 111 ? 3.663 10.525 -18.207 1.00 90.94 111 ASP A O 1
ATOM 856 N N . GLU A 1 112 ? 2.277 11.321 -19.769 1.00 91.38 112 GLU A N 1
ATOM 857 C CA . GLU A 1 112 ? 1.255 11.689 -18.795 1.00 91.38 112 GLU A CA 1
ATOM 858 C C . GLU A 1 112 ? 0.664 10.468 -18.080 1.00 91.38 112 GLU A C 1
ATOM 860 O O . GLU A 1 112 ? 0.441 10.517 -16.876 1.00 91.38 112 GLU A O 1
ATOM 865 N N . ALA A 1 113 ? 0.483 9.342 -18.777 1.00 93.75 113 ALA A N 1
ATOM 866 C CA . ALA A 1 113 ? -0.054 8.126 -18.171 1.00 93.75 113 ALA A CA 1
ATOM 867 C C . ALA A 1 113 ? 0.886 7.565 -17.091 1.00 93.75 113 ALA A C 1
ATOM 869 O O . ALA A 1 113 ? 0.431 7.100 -16.046 1.00 93.75 113 ALA A O 1
ATOM 870 N N . TRP A 1 114 ? 2.199 7.647 -17.310 1.00 93.81 114 TRP A N 1
ATOM 871 C CA . TRP A 1 114 ? 3.206 7.292 -16.313 1.00 93.81 114 TRP A CA 1
ATOM 872 C C . TRP A 1 114 ? 3.159 8.172 -15.070 1.00 93.81 114 TRP A C 1
ATOM 874 O O . TRP A 1 114 ? 3.187 7.654 -13.953 1.00 93.81 114 TRP A O 1
ATOM 884 N N . VAL A 1 115 ? 3.064 9.487 -15.256 1.00 93.50 115 VAL A N 1
ATOM 885 C CA . VAL A 1 115 ? 2.951 10.436 -14.141 1.00 93.50 115 VAL A CA 1
ATOM 886 C C . VAL A 1 115 ? 1.686 10.153 -13.332 1.00 93.50 115 VAL A C 1
ATOM 888 O O . VAL A 1 115 ? 1.761 10.007 -12.112 1.00 93.50 115 VAL A O 1
ATOM 891 N N . GLN A 1 116 ? 0.546 9.982 -14.007 1.00 96.25 116 GLN A N 1
ATOM 892 C CA . GLN A 1 116 ? -0.720 9.676 -13.342 1.00 96.25 116 GLN A CA 1
ATOM 893 C C . GLN A 1 116 ? -0.665 8.347 -12.582 1.00 96.25 116 GLN A C 1
ATOM 895 O O . GLN A 1 116 ? -1.137 8.288 -11.452 1.00 96.25 116 GLN A O 1
ATOM 900 N N . ARG A 1 117 ? -0.013 7.306 -13.120 1.00 97.56 117 ARG A N 1
ATOM 901 C CA . ARG A 1 117 ? 0.194 6.032 -12.405 1.00 97.56 117 ARG A CA 1
ATOM 902 C C . ARG A 1 117 ? 0.922 6.220 -11.075 1.00 97.56 117 ARG A C 1
ATOM 904 O O . ARG A 1 117 ? 0.531 5.621 -10.076 1.00 97.56 117 ARG A O 1
ATOM 911 N N . LEU A 1 118 ? 1.991 7.014 -11.052 1.00 97.50 118 LEU A N 1
ATOM 912 C CA . LEU A 1 118 ? 2.776 7.227 -9.833 1.00 97.50 118 LEU A CA 1
ATOM 913 C C . LEU A 1 118 ? 1.991 8.031 -8.795 1.00 97.50 118 LEU A C 1
ATOM 915 O O . LEU A 1 118 ? 1.997 7.676 -7.617 1.00 97.50 118 LEU A O 1
ATOM 919 N N . ILE A 1 119 ? 1.268 9.063 -9.235 1.00 97.75 119 ILE A N 1
ATOM 920 C CA . ILE A 1 119 ? 0.363 9.833 -8.372 1.00 97.75 119 ILE A CA 1
ATOM 921 C C . ILE A 1 119 ? -0.727 8.912 -7.800 1.00 97.75 119 ILE A C 1
ATOM 923 O O . ILE A 1 119 ? -0.984 8.936 -6.597 1.00 97.75 119 ILE A O 1
ATOM 927 N N . GLN A 1 120 ? -1.305 8.041 -8.631 1.00 98.31 120 GLN A N 1
ATOM 928 C CA . GLN A 1 120 ? -2.317 7.065 -8.226 1.00 98.31 120 GLN A CA 1
ATOM 929 C C . GLN A 1 120 ? -1.778 6.062 -7.197 1.00 98.31 120 GLN A C 1
ATOM 931 O O . GLN A 1 120 ? -2.457 5.763 -6.215 1.00 98.31 120 GLN A O 1
ATOM 936 N N . ALA A 1 121 ? -0.540 5.586 -7.366 1.00 98.44 121 ALA A N 1
ATOM 937 C CA . ALA A 1 121 ? 0.116 4.736 -6.375 1.00 98.44 121 ALA A CA 1
ATOM 938 C C . ALA A 1 121 ? 0.292 5.464 -5.029 1.00 98.44 121 ALA A C 1
ATOM 940 O O . ALA A 1 121 ? 0.044 4.874 -3.979 1.00 98.44 121 ALA A O 1
ATOM 941 N N . GLY A 1 122 ? 0.639 6.756 -5.054 1.00 97.75 122 GLY A N 1
ATOM 942 C CA . GLY A 1 122 ? 0.675 7.609 -3.864 1.00 97.75 122 GLY A CA 1
ATOM 943 C C . GLY A 1 122 ? -0.693 7.763 -3.189 1.00 97.75 122 GLY A C 1
ATOM 944 O O . GLY A 1 122 ? -0.792 7.611 -1.974 1.00 97.75 122 GLY A O 1
ATOM 945 N N . LEU A 1 123 ? -1.763 7.979 -3.960 1.00 97.75 123 LEU A N 1
ATOM 946 C CA . LEU A 1 123 ? -3.133 8.059 -3.433 1.00 97.75 123 LEU A CA 1
ATOM 947 C C . LEU A 1 123 ? -3.559 6.764 -2.721 1.00 97.75 123 LEU A C 1
ATOM 949 O O . LEU A 1 123 ? -4.188 6.819 -1.663 1.00 97.75 123 LEU A O 1
ATOM 953 N N . TYR A 1 124 ? -3.204 5.606 -3.288 1.00 98.44 124 TYR A N 1
ATOM 954 C CA . TYR A 1 124 ? -3.708 4.300 -2.847 1.00 98.44 124 TYR A CA 1
ATOM 955 C C . TYR A 1 124 ? -2.854 3.631 -1.774 1.00 98.44 124 TYR A C 1
ATOM 957 O O . TYR A 1 124 ? -3.332 2.684 -1.151 1.00 98.44 124 TYR A O 1
ATOM 965 N N . HIS A 1 125 ? -1.621 4.100 -1.543 1.00 97.38 125 HIS A N 1
ATOM 966 C CA . HIS A 1 125 ? -0.637 3.416 -0.693 1.00 97.38 125 HIS A CA 1
ATOM 967 C C . HIS A 1 125 ? -1.204 3.000 0.678 1.00 97.38 125 HIS A C 1
ATOM 969 O O . HIS A 1 125 ? -0.979 1.876 1.125 1.00 97.38 125 HIS A O 1
ATOM 975 N N . ASP A 1 126 ? -2.035 3.850 1.285 1.00 97.25 126 ASP A N 1
ATOM 976 C CA . ASP A 1 126 ? -2.567 3.688 2.638 1.00 97.25 126 ASP A CA 1
ATOM 977 C C . ASP A 1 126 ? -4.051 3.297 2.712 1.00 97.25 126 ASP A C 1
ATOM 979 O O . ASP A 1 126 ? -4.589 3.168 3.811 1.00 97.25 126 ASP A O 1
ATOM 983 N N . VAL A 1 127 ? -4.731 3.063 1.584 1.00 98.19 127 VAL A N 1
ATOM 984 C CA . VAL A 1 127 ? -6.173 2.733 1.560 1.00 98.19 127 VAL A CA 1
ATOM 985 C C . VAL A 1 127 ? -6.507 1.515 2.431 1.00 98.19 127 VAL A C 1
ATOM 987 O O . VAL A 1 127 ? -7.527 1.491 3.116 1.00 98.19 127 VAL A O 1
ATOM 990 N N . GLY A 1 128 ? -5.609 0.534 2.510 1.00 97.81 128 GLY A N 1
ATOM 991 C CA . GLY A 1 128 ? -5.727 -0.636 3.374 1.00 97.81 128 GLY A CA 1
ATOM 992 C C . GLY A 1 128 ? -5.806 -0.321 4.871 1.00 97.81 128 GLY A C 1
ATOM 993 O O . GLY A 1 128 ? -6.255 -1.166 5.646 1.00 97.81 128 GLY A O 1
ATOM 994 N N . LYS A 1 129 ? -5.442 0.892 5.309 1.00 97.31 129 LYS A N 1
ATOM 995 C CA . LYS A 1 129 ? -5.673 1.345 6.687 1.00 97.31 129 LYS A CA 1
ATOM 996 C C . LYS A 1 129 ? -7.155 1.523 6.993 1.00 97.31 129 LYS A C 1
ATOM 998 O O . LYS A 1 129 ? -7.510 1.464 8.165 1.00 97.31 129 LYS A O 1
ATOM 1003 N N . ALA A 1 130 ? -8.026 1.683 5.994 1.00 97.62 130 ALA A N 1
ATOM 1004 C CA . ALA A 1 130 ? -9.478 1.695 6.194 1.00 97.62 130 ALA A CA 1
ATOM 1005 C C . ALA A 1 130 ? -10.040 0.323 6.618 1.00 97.62 130 ALA A C 1
ATOM 1007 O O . ALA A 1 130 ? -11.223 0.203 6.925 1.00 97.62 130 ALA A O 1
ATOM 1008 N N . HIS A 1 131 ? -9.202 -0.717 6.689 1.00 97.62 131 HIS A N 1
ATOM 1009 C CA . HIS A 1 131 ? -9.583 -1.995 7.272 1.00 97.62 131 HIS A CA 1
ATOM 1010 C C . HIS A 1 131 ? -9.963 -1.848 8.765 1.00 97.62 131 HIS A C 1
ATOM 1012 O O . HIS A 1 131 ? -9.190 -1.256 9.532 1.00 97.62 131 HIS A O 1
ATOM 1018 N N . PRO A 1 132 ? -11.068 -2.465 9.238 1.00 95.81 132 PRO A N 1
ATOM 1019 C CA . PRO A 1 132 ? -11.543 -2.319 10.620 1.00 95.81 132 PRO A CA 1
ATOM 1020 C C . PRO A 1 132 ? -10.491 -2.624 11.695 1.00 95.81 132 PRO A C 1
ATOM 1022 O O . PRO A 1 132 ? -10.322 -1.856 12.637 1.00 95.81 132 PRO A O 1
ATOM 1025 N N . VAL A 1 133 ? -9.710 -3.697 11.519 1.00 94.44 133 VAL A N 1
ATOM 1026 C CA . VAL A 1 133 ? -8.639 -4.085 12.465 1.00 94.44 133 VAL A CA 1
ATOM 1027 C C . VAL A 1 133 ? -7.572 -2.993 12.621 1.00 94.44 133 VAL A C 1
ATOM 1029 O O . VAL A 1 133 ? -7.022 -2.824 13.709 1.00 94.44 133 VAL A O 1
ATOM 1032 N N . PHE A 1 134 ? -7.275 -2.248 11.551 1.00 94.19 134 PHE A N 1
ATOM 1033 C CA . PHE A 1 134 ? -6.302 -1.159 11.597 1.00 94.19 134 PHE A CA 1
ATOM 1034 C C . PHE A 1 134 ? -6.917 0.105 12.205 1.00 94.19 134 PHE A C 1
ATOM 1036 O O . PHE A 1 134 ? -6.293 0.742 13.052 1.00 94.19 134 PHE A O 1
ATOM 1043 N N . GLN A 1 135 ? -8.168 0.434 11.863 1.00 94.75 135 GLN A N 1
ATOM 1044 C CA . GLN A 1 135 ? -8.870 1.563 12.482 1.00 94.75 135 GLN A CA 1
ATOM 1045 C C . GLN A 1 135 ? -9.043 1.374 13.994 1.00 94.75 135 GLN A C 1
ATOM 1047 O O . GLN A 1 135 ? -8.736 2.293 14.745 1.00 94.75 135 GLN A O 1
ATOM 1052 N N . HIS A 1 136 ? -9.411 0.177 14.467 1.00 93.19 136 HIS A N 1
ATOM 1053 C CA . HIS A 1 136 ? -9.489 -0.121 15.903 1.00 93.19 136 HIS A CA 1
ATOM 1054 C C . HIS A 1 136 ? -8.151 0.044 16.632 1.00 93.19 136 HIS A C 1
ATOM 1056 O O . HIS A 1 136 ? -8.136 0.363 17.821 1.00 93.19 136 HIS A O 1
ATOM 1062 N N . LEU A 1 137 ? -7.024 -0.178 15.945 1.00 90.19 137 LEU A N 1
ATOM 1063 C CA . LEU A 1 137 ? -5.701 0.096 16.502 1.00 90.19 137 LEU A CA 1
ATOM 1064 C C . LEU A 1 137 ? -5.464 1.607 16.650 1.00 90.19 137 LEU A C 1
ATOM 1066 O O . LEU A 1 137 ? -4.944 2.038 17.676 1.00 90.19 137 LEU A O 1
ATOM 1070 N N . LEU A 1 138 ? -5.847 2.405 15.649 1.00 90.56 138 LEU A N 1
ATOM 1071 C CA . LEU A 1 138 ? -5.663 3.861 15.655 1.00 90.56 138 LEU A CA 1
ATOM 1072 C C . LEU A 1 138 ? -6.602 4.598 16.617 1.00 90.56 138 LEU A C 1
ATOM 1074 O O . LEU A 1 138 ? -6.235 5.648 17.136 1.00 90.56 138 LEU A O 1
ATOM 1078 N N . THR A 1 139 ? -7.811 4.083 16.833 1.00 92.69 139 THR A N 1
ATOM 1079 C CA . THR A 1 139 ? -8.845 4.718 17.669 1.00 92.69 139 THR A CA 1
ATOM 1080 C C . THR A 1 139 ? -8.906 4.135 19.081 1.00 92.69 139 THR A C 1
ATOM 1082 O O . THR A 1 139 ? -9.778 4.486 19.879 1.00 92.69 139 THR A O 1
ATOM 1085 N N . GLN A 1 140 ? -7.972 3.251 19.442 1.00 90.62 140 GLN A N 1
ATOM 1086 C CA . GLN A 1 140 ? -7.977 2.582 20.735 1.00 90.62 140 GLN A CA 1
ATOM 1087 C C . GLN A 1 140 ? -7.919 3.600 21.888 1.00 90.62 140 GLN A C 1
ATOM 1089 O O . GLN A 1 140 ? -6.965 4.352 22.033 1.00 90.62 140 GLN A O 1
ATOM 1094 N N . LYS A 1 141 ? -8.918 3.593 22.784 1.00 90.19 141 LYS A N 1
ATOM 1095 C CA . LYS A 1 141 ? -9.069 4.604 23.861 1.00 90.19 141 LYS A CA 1
ATOM 1096 C C . LYS A 1 141 ? -9.295 6.040 23.343 1.00 90.19 141 LYS A C 1
ATOM 1098 O O . LYS A 1 141 ? -8.935 6.997 24.034 1.00 90.19 141 LYS A O 1
ATOM 1103 N N . ARG A 1 142 ? -9.883 6.180 22.155 1.00 91.94 142 ARG A N 1
ATOM 1104 C CA . ARG A 1 142 ? -10.339 7.434 21.534 1.00 91.94 142 ARG A CA 1
ATOM 1105 C C . ARG A 1 142 ? -11.753 7.227 20.956 1.00 91.94 142 ARG A C 1
ATOM 1107 O O . ARG A 1 142 ? -11.916 7.233 19.736 1.00 91.94 142 ARG A O 1
ATOM 1114 N N . PRO A 1 143 ? -12.780 6.977 21.795 1.00 91.00 143 PRO A N 1
ATOM 1115 C CA . PRO A 1 143 ? -14.134 6.654 21.325 1.00 91.00 143 PRO A CA 1
ATOM 1116 C C . PRO A 1 143 ? -14.735 7.742 20.420 1.00 91.00 143 PRO A C 1
ATOM 1118 O O . PRO A 1 143 ? -15.488 7.457 19.496 1.00 91.00 143 PRO A O 1
ATOM 1121 N N . GLU A 1 144 ? -14.350 9.001 20.6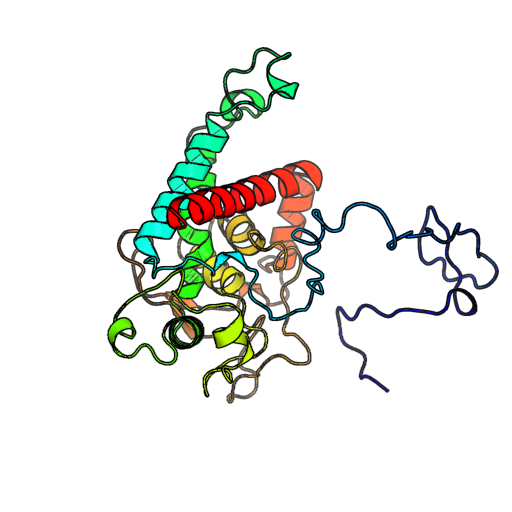22 1.00 92.38 144 GLU A N 1
ATOM 1122 C CA . GLU A 1 144 ? -14.746 10.135 19.787 1.00 92.38 144 GLU A CA 1
ATOM 1123 C C . GLU A 1 144 ? -14.201 10.075 18.349 1.00 92.38 144 GLU A C 1
ATOM 1125 O O . GLU A 1 144 ? -14.649 10.830 17.487 1.00 92.38 144 GLU A O 1
ATOM 1130 N N . ARG A 1 145 ? -13.235 9.188 18.081 1.00 91.94 145 ARG A N 1
ATOM 1131 C CA . ARG A 1 145 ? -12.596 8.996 16.774 1.00 91.94 145 ARG A CA 1
ATOM 1132 C C . ARG A 1 145 ? -13.091 7.749 16.038 1.00 91.94 145 ARG A C 1
ATOM 1134 O O . ARG A 1 145 ? -12.733 7.584 14.879 1.00 91.94 145 ARG A O 1
ATOM 1141 N N . GLU A 1 146 ? -13.928 6.905 16.640 1.00 88.56 146 GLU A N 1
ATOM 1142 C CA . GLU A 1 146 ? -14.351 5.614 16.056 1.00 88.56 146 GLU A CA 1
ATOM 1143 C C . GLU A 1 146 ? -15.110 5.736 14.722 1.00 88.56 146 GLU A C 1
ATOM 1145 O O . GLU A 1 146 ? -15.049 4.824 13.906 1.00 88.56 146 GLU A O 1
ATOM 1150 N N . ASN A 1 147 ? -15.776 6.867 14.466 1.00 87.75 147 ASN A N 1
ATOM 1151 C CA . ASN A 1 147 ? -16.555 7.085 13.238 1.00 87.75 147 ASN A CA 1
ATOM 1152 C C . ASN A 1 147 ? -15.732 7.643 12.060 1.00 87.75 147 ASN A C 1
ATOM 1154 O O . ASN A 1 147 ? -16.297 7.928 11.007 1.00 87.75 147 ASN A O 1
ATOM 1158 N N . GLY A 1 148 ? -14.430 7.878 12.243 1.00 90.56 148 GLY A N 1
ATOM 1159 C CA . GLY A 1 148 ? -13.555 8.433 11.209 1.00 90.56 148 GLY A CA 1
ATOM 1160 C C . GLY A 1 148 ? -12.648 7.385 10.569 1.00 90.56 148 GLY A C 1
ATOM 1161 O O . GLY A 1 148 ? -12.339 6.364 11.177 1.00 90.56 148 GLY A O 1
ATOM 1162 N N . LEU A 1 149 ? -12.176 7.682 9.356 1.00 95.12 149 LEU A N 1
ATOM 1163 C CA . LEU A 1 149 ? -11.126 6.927 8.677 1.00 95.12 149 LEU A CA 1
ATOM 1164 C C . LEU A 1 149 ? -9.793 7.664 8.806 1.00 95.12 149 LEU A C 1
ATOM 1166 O O . LEU A 1 149 ? -9.582 8.724 8.209 1.00 95.12 149 LEU A O 1
ATOM 1170 N N . TRP A 1 150 ? -8.888 7.098 9.598 1.00 94.50 150 TRP A N 1
ATOM 1171 C CA . TRP A 1 150 ? -7.636 7.738 9.985 1.00 94.50 150 TRP A CA 1
ATOM 1172 C C . TRP A 1 150 ? -6.433 7.065 9.338 1.00 94.50 150 TRP A C 1
ATOM 1174 O O . TRP A 1 150 ? -6.327 5.841 9.310 1.00 94.50 150 TRP A O 1
ATOM 1184 N N . ALA A 1 151 ? -5.499 7.871 8.842 1.00 91.62 151 ALA A N 1
ATOM 1185 C CA . ALA A 1 151 ? -4.188 7.393 8.416 1.00 91.62 151 ALA A CA 1
ATOM 1186 C C . ALA A 1 151 ? -3.201 7.347 9.589 1.00 91.62 151 ALA A C 1
ATOM 1188 O O . ALA A 1 151 ? -2.256 6.547 9.595 1.00 91.62 151 ALA A O 1
ATOM 1189 N N . LYS A 1 152 ? -3.403 8.249 10.559 1.00 88.69 152 LYS A N 1
ATOM 1190 C CA . LYS A 1 152 ? -2.528 8.485 11.708 1.00 88.69 152 LYS A CA 1
ATOM 1191 C C . LYS A 1 152 ? -3.348 8.839 12.949 1.00 88.69 152 LYS A C 1
ATOM 1193 O O . LYS A 1 152 ? -4.432 9.410 12.834 1.00 88.69 152 LYS A O 1
ATOM 1198 N N . SER A 1 153 ? -2.802 8.524 14.120 1.00 88.00 153 SER A N 1
ATOM 1199 C CA . SER A 1 153 ? -3.405 8.766 15.438 1.00 88.00 153 SER A CA 1
ATOM 1200 C C . SER A 1 153 ? -2.480 9.606 16.313 1.00 88.00 153 SER A C 1
ATOM 1202 O O . SER A 1 153 ? -1.264 9.526 16.153 1.00 88.00 153 SER A O 1
ATOM 1204 N N . ASP A 1 154 ? -3.035 10.266 17.327 1.00 86.69 154 ASP A N 1
ATOM 1205 C CA . ASP A 1 154 ? -2.272 11.045 18.314 1.00 86.69 154 ASP A CA 1
ATOM 1206 C C . ASP A 1 154 ? -1.512 10.204 19.363 1.00 86.69 154 ASP A C 1
ATOM 1208 O O . ASP A 1 154 ? -0.861 10.759 20.250 1.00 86.69 154 ASP A O 1
ATOM 1212 N N . HIS A 1 155 ? -1.584 8.870 19.287 1.00 83.69 155 HIS A N 1
ATOM 1213 C CA . HIS A 1 155 ? -0.931 7.989 20.247 1.00 83.69 155 HIS A CA 1
ATOM 1214 C C . HIS A 1 155 ? 0.580 8.207 20.299 1.00 83.69 155 HIS A C 1
ATOM 1216 O O . HIS A 1 155 ? 1.319 7.961 19.341 1.00 83.69 155 HIS A O 1
ATOM 1222 N N . THR A 1 156 ? 1.068 8.558 21.485 1.00 83.12 156 THR A N 1
ATOM 1223 C CA . THR A 1 156 ? 2.498 8.625 21.756 1.00 83.12 156 THR A CA 1
ATOM 1224 C C . THR A 1 156 ? 3.126 7.232 21.700 1.00 83.12 156 THR A C 1
ATOM 1226 O O . THR A 1 156 ? 2.497 6.199 21.961 1.00 83.12 156 THR A O 1
ATOM 1229 N N . ARG A 1 157 ? 4.437 7.182 21.443 1.00 77.88 157 ARG A N 1
ATOM 1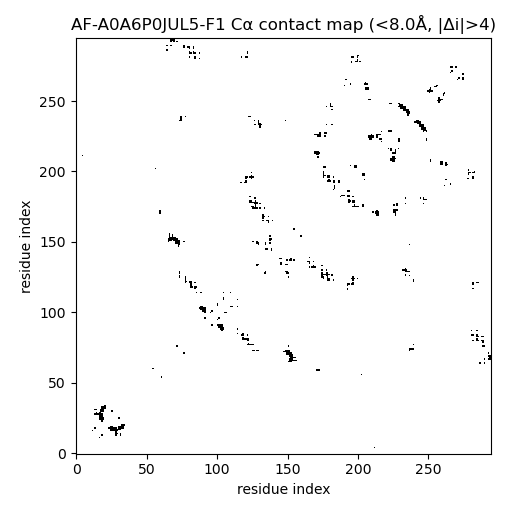230 C CA . ARG A 1 157 ? 5.204 5.926 21.485 1.00 77.88 157 ARG A CA 1
ATOM 1231 C C . ARG A 1 157 ? 5.085 5.212 22.837 1.00 77.88 157 ARG A C 1
ATOM 1233 O O . ARG A 1 157 ? 5.104 3.983 22.880 1.00 77.88 157 ARG A O 1
ATOM 1240 N N . GLN A 1 158 ? 4.987 5.967 23.933 1.00 82.88 158 GLN A N 1
ATOM 1241 C CA . GLN A 1 158 ? 4.827 5.411 25.278 1.00 82.88 158 GLN A CA 1
ATOM 1242 C C . GLN A 1 158 ? 3.443 4.780 25.458 1.00 82.88 158 GLN A C 1
ATOM 1244 O O . GLN A 1 158 ? 3.356 3.651 25.938 1.00 82.88 158 GLN A O 1
ATOM 1249 N N . GLU A 1 159 ? 2.380 5.453 25.007 1.00 84.88 159 GLU A N 1
ATOM 1250 C CA . GLU A 1 159 ? 1.025 4.900 25.046 1.00 84.88 159 GLU A CA 1
ATOM 1251 C C . GLU A 1 159 ? 0.918 3.617 24.219 1.00 84.88 159 GLU A C 1
ATOM 1253 O O . GLU A 1 159 ? 0.432 2.617 24.743 1.00 84.88 159 GLU A O 1
ATOM 1258 N N . ARG A 1 160 ? 1.429 3.589 22.977 1.00 78.38 160 ARG A N 1
ATOM 1259 C CA . ARG A 1 160 ? 1.387 2.374 22.136 1.00 78.38 160 ARG A CA 1
ATOM 1260 C C . ARG A 1 160 ? 2.093 1.187 22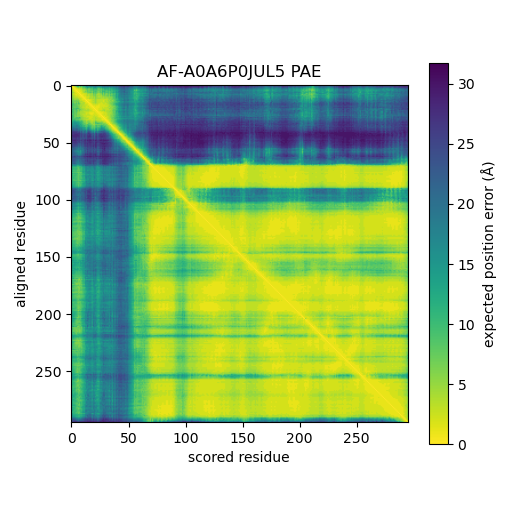.780 1.00 78.38 160 ARG A C 1
ATOM 1262 O O . ARG A 1 160 ? 1.546 0.093 22.790 1.00 78.38 160 ARG A O 1
ATOM 1269 N N . LYS A 1 161 ? 3.270 1.405 23.380 1.00 80.88 161 LYS A N 1
ATOM 1270 C CA . LYS A 1 161 ? 4.000 0.345 24.100 1.00 80.88 161 LYS A CA 1
ATOM 1271 C C . LYS A 1 161 ? 3.247 -0.172 25.327 1.00 80.88 161 LYS A C 1
ATOM 1273 O O . LYS A 1 161 ? 3.409 -1.332 25.691 1.00 80.88 161 LYS A O 1
ATOM 1278 N N . ALA A 1 162 ? 2.464 0.683 25.982 1.00 84.44 162 ALA A N 1
ATOM 1279 C CA . ALA A 1 162 ? 1.670 0.313 27.149 1.00 84.44 162 ALA A CA 1
ATOM 1280 C C . ALA A 1 162 ? 0.308 -0.305 26.781 1.00 84.44 162 ALA A C 1
ATOM 1282 O O . ALA A 1 162 ? -0.328 -0.949 27.621 1.00 84.44 162 ALA A O 1
ATOM 1283 N N . MET A 1 163 ? -0.172 -0.097 25.553 1.00 84.31 163 MET A N 1
ATOM 1284 C CA . MET A 1 163 ? -1.446 -0.628 25.087 1.00 84.31 163 MET A CA 1
ATOM 1285 C C . MET A 1 163 ? -1.330 -2.100 24.700 1.00 84.31 163 MET A C 1
ATOM 1287 O O . MET A 1 163 ? -0.401 -2.539 24.028 1.00 84.31 163 MET A O 1
ATOM 1291 N N . LYS A 1 164 ? -2.318 -2.883 25.138 1.00 87.38 164 LYS A N 1
ATOM 1292 C CA . LYS A 1 164 ? -2.527 -4.225 24.598 1.00 87.38 164 LYS A CA 1
ATOM 1293 C C . LYS A 1 164 ? -3.206 -4.081 23.236 1.00 87.38 164 LYS A C 1
ATOM 1295 O O . LYS A 1 164 ? -4.113 -3.252 23.154 1.00 87.38 164 LYS A O 1
ATOM 1300 N N . PRO A 1 165 ? -2.848 -4.891 22.227 1.00 84.75 165 PRO A N 1
ATOM 1301 C CA . PRO A 1 165 ? -3.548 -4.879 20.949 1.00 84.75 165 PRO A CA 1
ATOM 1302 C C . PRO A 1 165 ? -5.070 -5.053 21.120 1.00 84.75 165 PRO A C 1
ATOM 1304 O O . PRO A 1 165 ? -5.492 -5.727 22.074 1.00 84.75 165 PRO A O 1
ATOM 1307 N N . PRO A 1 166 ? -5.890 -4.479 20.220 1.00 87.94 166 PRO A N 1
ATOM 1308 C CA . PRO A 1 166 ? -7.327 -4.739 20.162 1.00 87.94 166 PRO A CA 1
ATOM 1309 C C . PRO A 1 166 ? -7.656 -6.241 20.151 1.00 87.94 166 PRO A C 1
ATOM 1311 O O . PRO A 1 166 ? -6.848 -7.068 19.727 1.00 87.94 166 PRO A O 1
ATOM 1314 N N . LYS A 1 167 ? -8.848 -6.620 20.631 1.00 89.62 167 LYS A N 1
ATOM 1315 C CA . LYS A 1 167 ? -9.245 -8.041 20.751 1.00 89.62 167 LYS A CA 1
ATOM 1316 C C . LYS A 1 167 ? -9.288 -8.765 19.405 1.00 89.62 167 LYS A C 1
ATOM 1318 O O . LYS A 1 167 ? -9.046 -9.965 19.350 1.00 89.62 167 LYS A O 1
ATOM 1323 N N . ASP A 1 168 ? -9.623 -8.033 18.358 1.00 91.00 168 ASP A N 1
ATOM 1324 C CA . ASP A 1 168 ? -9.711 -8.466 16.970 1.00 91.00 168 ASP A CA 1
ATOM 1325 C C . ASP A 1 168 ? -8.394 -8.269 16.201 1.00 91.00 168 ASP A C 1
ATOM 1327 O O . ASP A 1 168 ? -8.345 -8.530 14.999 1.00 91.00 168 ASP A O 1
ATOM 1331 N N . TRP A 1 169 ? -7.314 -7.845 16.875 1.00 92.06 169 TRP A N 1
ATOM 1332 C CA . TRP A 1 169 ? -6.015 -7.652 16.241 1.00 92.06 169 TRP A CA 1
ATOM 1333 C C . TRP A 1 169 ? -5.521 -8.930 15.566 1.00 92.06 169 TRP A C 1
ATOM 1335 O O . TRP A 1 169 ? -5.358 -9.985 16.191 1.00 92.06 169 TRP A O 1
ATOM 1345 N N . ARG A 1 170 ? -5.200 -8.808 14.279 1.00 93.06 170 ARG A N 1
ATOM 1346 C CA . ARG A 1 170 ? -4.648 -9.894 13.476 1.00 93.06 170 ARG A CA 1
ATOM 1347 C C . ARG A 1 170 ? -3.137 -9.739 13.417 1.00 93.06 170 ARG A C 1
ATOM 1349 O O . ARG A 1 170 ? -2.596 -8.963 12.640 1.00 93.06 170 ARG A O 1
ATOM 1356 N N . ARG A 1 171 ? -2.431 -10.511 14.244 1.00 90.38 171 ARG A N 1
ATOM 1357 C CA . ARG A 1 171 ? -0.963 -10.611 14.190 1.00 90.38 171 ARG A CA 1
ATOM 1358 C C . ARG A 1 171 ? -0.499 -10.882 12.755 1.00 90.38 171 ARG A C 1
ATOM 1360 O O . ARG A 1 171 ? -1.009 -11.820 12.140 1.00 90.38 171 ARG A O 1
ATOM 1367 N N . GLY A 1 172 ? 0.460 -10.091 12.278 1.00 88.69 172 GLY A N 1
ATOM 1368 C CA . GLY A 1 172 ? 0.948 -10.104 10.900 1.00 88.69 172 GLY A CA 1
ATOM 1369 C C . GLY A 1 172 ? 0.201 -9.199 9.914 1.00 88.69 172 GLY A C 1
ATOM 1370 O O . GLY A 1 172 ? 0.610 -9.187 8.759 1.00 88.69 172 GLY A O 1
ATOM 1371 N N . PHE A 1 173 ? -0.836 -8.454 10.334 1.00 93.69 173 PHE A N 1
ATOM 1372 C CA . PHE A 1 173 ? -1.554 -7.505 9.470 1.00 93.69 173 PHE A CA 1
ATOM 1373 C C . PHE A 1 173 ? -0.610 -6.477 8.837 1.00 93.69 173 PHE A C 1
ATOM 1375 O O . PHE A 1 173 ? 0.280 -5.934 9.499 1.00 93.69 173 PHE A O 1
ATOM 1382 N N . ARG A 1 174 ? -0.794 -6.245 7.536 1.00 93.44 174 ARG A N 1
ATOM 1383 C CA . ARG A 1 174 ? -0.068 -5.262 6.728 1.00 93.44 174 ARG A CA 1
ATOM 1384 C C . ARG A 1 174 ? -1.078 -4.468 5.916 1.00 93.44 174 ARG A C 1
ATOM 1386 O O . ARG A 1 174 ? -1.724 -5.017 5.022 1.00 93.44 174 ARG A O 1
ATOM 1393 N N . HIS A 1 175 ? -1.203 -3.178 6.212 1.00 96.19 175 HIS A N 1
ATOM 1394 C CA . HIS A 1 175 ? -2.106 -2.318 5.454 1.00 96.19 175 HIS A CA 1
ATOM 1395 C C . HIS A 1 175 ? -1.625 -2.158 4.009 1.00 96.19 175 HIS A C 1
ATOM 1397 O O . HIS A 1 175 ? -2.469 -2.112 3.125 1.00 96.19 175 HIS A O 1
ATOM 1403 N N . GLU A 1 176 ? -0.312 -2.201 3.736 1.00 96.62 176 GLU A N 1
ATOM 1404 C CA . GLU A 1 176 ? 0.197 -2.142 2.360 1.00 96.62 176 GLU A CA 1
ATOM 1405 C C . GLU A 1 176 ? -0.313 -3.286 1.471 1.00 96.62 176 GLU A C 1
ATOM 1407 O O . GLU A 1 176 ? -0.539 -3.095 0.277 1.00 96.62 176 GLU A O 1
ATOM 1412 N N . TRP A 1 177 ? -0.555 -4.468 2.050 1.00 97.88 177 TRP A N 1
ATOM 1413 C CA . TRP A 1 177 ? -1.102 -5.602 1.311 1.00 97.88 177 TRP A CA 1
ATOM 1414 C C . TRP A 1 177 ? -2.592 -5.414 1.023 1.00 97.88 177 TRP A C 1
ATOM 1416 O O . TRP A 1 177 ? -3.029 -5.606 -0.109 1.00 97.88 177 TRP A O 1
ATOM 1426 N N . ALA A 1 178 ? -3.361 -4.967 2.018 1.00 98.25 178 ALA A N 1
ATOM 1427 C CA . ALA A 1 178 ? -4.765 -4.619 1.826 1.00 98.25 178 ALA A CA 1
ATOM 1428 C C . ALA A 1 178 ? -4.937 -3.502 0.777 1.00 98.25 178 ALA A C 1
ATOM 1430 O O . ALA A 1 178 ? -5.773 -3.633 -0.114 1.00 98.25 178 ALA A O 1
ATOM 1431 N N . SER A 1 179 ? -4.104 -2.456 0.822 1.00 98.56 179 SER A N 1
ATOM 1432 C CA . SER A 1 179 ? -4.077 -1.382 -0.179 1.00 98.56 179 SER A CA 1
ATOM 1433 C C . SER A 1 179 ? -3.831 -1.922 -1.588 1.00 98.56 179 SER A C 1
ATOM 1435 O O . SER A 1 179 ? -4.526 -1.550 -2.531 1.00 98.56 179 SER A O 1
ATOM 1437 N N . ALA A 1 180 ? -2.858 -2.825 -1.739 1.00 98.50 180 ALA A N 1
ATOM 1438 C CA . ALA A 1 180 ? -2.501 -3.391 -3.034 1.00 98.50 180 ALA A CA 1
ATOM 1439 C C . ALA A 1 180 ? -3.621 -4.247 -3.633 1.00 98.50 180 ALA A C 1
ATOM 1441 O O . ALA A 1 180 ? -3.822 -4.224 -4.845 1.00 98.50 180 ALA A O 1
ATOM 1442 N N . LEU A 1 181 ? -4.375 -4.969 -2.799 1.00 98.56 181 LEU A N 1
ATOM 1443 C CA . LEU A 1 181 ? -5.538 -5.737 -3.243 1.00 98.56 181 LEU A CA 1
ATOM 1444 C C . LEU A 1 181 ? -6.690 -4.835 -3.709 1.00 98.56 181 LEU A C 1
ATOM 1446 O O . LEU A 1 181 ? -7.336 -5.161 -4.704 1.00 98.56 181 LEU A O 1
ATOM 1450 N N . VAL A 1 182 ? -6.915 -3.691 -3.049 1.00 98.62 182 VAL A N 1
ATOM 1451 C CA . VAL A 1 182 ? -7.871 -2.676 -3.533 1.00 98.62 182 VAL A CA 1
ATOM 1452 C C . VAL A 1 182 ? -7.416 -2.119 -4.878 1.00 98.62 182 VAL A C 1
ATOM 1454 O O . VAL A 1 182 ? -8.167 -2.165 -5.849 1.00 98.62 182 VAL A O 1
ATOM 1457 N N . ALA A 1 183 ? -6.158 -1.682 -4.964 1.00 98.25 183 ALA A N 1
ATOM 1458 C CA . ALA A 1 183 ? -5.569 -1.160 -6.192 1.00 98.25 183 ALA A CA 1
ATOM 1459 C C . ALA A 1 183 ? -5.656 -2.161 -7.356 1.00 98.25 183 ALA A C 1
ATOM 1461 O O . ALA A 1 183 ? -5.993 -1.784 -8.474 1.00 98.25 183 ALA A O 1
ATOM 1462 N N . LEU A 1 184 ? -5.399 -3.444 -7.092 1.00 97.06 184 LEU A N 1
ATOM 1463 C CA . LEU A 1 184 ? -5.489 -4.496 -8.098 1.00 97.06 184 LEU A CA 1
ATOM 1464 C C . LEU A 1 184 ? -6.930 -4.748 -8.561 1.00 97.06 184 LEU A C 1
ATOM 1466 O O . LEU A 1 184 ? -7.144 -5.111 -9.713 1.00 97.06 184 LEU A O 1
ATOM 1470 N N . ARG A 1 185 ? -7.919 -4.574 -7.681 1.00 97.12 185 ARG A N 1
ATOM 1471 C CA . ARG A 1 185 ? -9.334 -4.726 -8.035 1.00 97.12 185 ARG A CA 1
ATOM 1472 C C . ARG A 1 185 ? -9.854 -3.538 -8.842 1.00 97.12 185 ARG A C 1
ATOM 1474 O O . ARG A 1 185 ? -10.617 -3.745 -9.779 1.00 97.12 185 ARG A O 1
ATOM 1481 N N . GLU A 1 186 ? -9.440 -2.325 -8.494 1.00 96.50 186 GLU A N 1
ATOM 1482 C CA . GLU A 1 186 ? -9.854 -1.097 -9.183 1.00 96.50 186 GLU A CA 1
ATOM 1483 C C . GLU A 1 186 ? -9.126 -0.907 -10.525 1.00 96.50 186 GLU A C 1
ATOM 1485 O O . GLU A 1 186 ? -9.725 -0.459 -11.502 1.00 96.50 186 GLU A O 1
ATOM 1490 N N . TYR A 1 187 ? -7.862 -1.335 -10.607 1.00 96.75 187 TYR A N 1
ATOM 1491 C CA . TYR A 1 187 ? -7.016 -1.231 -11.800 1.00 96.75 187 TYR A CA 1
ATOM 1492 C C . TYR A 1 187 ? -6.423 -2.600 -12.195 1.00 96.75 187 TYR A C 1
ATOM 1494 O O . TYR A 1 187 ? -5.205 -2.794 -12.121 1.00 96.75 187 TYR A O 1
ATOM 1502 N N . PRO A 1 188 ? -7.245 -3.569 -12.646 1.00 95.25 188 PRO A N 1
ATOM 1503 C CA . PRO A 1 188 ? -6.803 -4.950 -12.891 1.00 95.25 188 PRO A CA 1
ATOM 1504 C C . PRO A 1 188 ? -5.679 -5.078 -13.930 1.00 95.25 188 PRO A C 1
ATOM 1506 O O . PRO A 1 188 ? -4.807 -5.948 -13.802 1.00 95.25 188 PRO A O 1
ATOM 1509 N N . GLU A 1 189 ? -5.661 -4.175 -14.912 1.00 95.25 189 GLU A N 1
ATOM 1510 C CA . GLU A 1 189 ? -4.668 -4.125 -15.991 1.00 95.25 189 GLU A CA 1
ATOM 1511 C C . GLU A 1 189 ? -3.342 -3.459 -15.571 1.00 95.25 189 GLU A C 1
ATOM 1513 O O . GLU A 1 189 ? -2.330 -3.611 -16.255 1.00 95.25 189 GLU A O 1
ATOM 1518 N N . ASP A 1 190 ? -3.305 -2.740 -14.441 1.00 96.88 190 ASP A N 1
ATOM 1519 C CA . ASP A 1 190 ? -2.131 -1.981 -13.993 1.00 96.88 190 ASP A CA 1
ATOM 1520 C C . ASP A 1 190 ? -1.458 -2.635 -12.782 1.00 96.88 190 ASP A C 1
ATOM 1522 O O . ASP A 1 190 ? -1.505 -2.162 -11.645 1.00 96.88 190 ASP A O 1
ATOM 1526 N N . PHE A 1 191 ? -0.792 -3.764 -13.031 1.00 97.88 191 PHE A N 1
ATOM 1527 C CA . PHE A 1 191 ? -0.086 -4.468 -11.960 1.00 97.88 191 PHE A CA 1
ATOM 1528 C C . PHE A 1 191 ? 1.028 -3.631 -11.326 1.00 97.88 191 PHE A C 1
ATOM 1530 O O . PHE A 1 191 ? 1.305 -3.784 -10.139 1.00 97.88 191 PHE A O 1
ATOM 1537 N N . LEU A 1 192 ? 1.691 -2.770 -12.106 1.00 98.12 192 LEU A N 1
ATOM 1538 C CA . LEU A 1 192 ? 2.771 -1.940 -11.586 1.00 98.12 192 LEU A CA 1
ATOM 1539 C C . LEU A 1 192 ? 2.246 -0.984 -10.513 1.00 98.12 192 LEU A C 1
ATOM 1541 O O . LEU A 1 192 ? 2.888 -0.848 -9.477 1.00 98.12 192 LEU A O 1
ATOM 1545 N N . LEU A 1 193 ? 1.073 -0.382 -10.719 1.00 98.38 193 LEU A N 1
ATOM 1546 C CA . LEU A 1 193 ? 0.408 0.431 -9.704 1.00 98.38 193 LEU A CA 1
ATOM 1547 C C . LEU A 1 193 ? 0.198 -0.368 -8.409 1.00 98.38 193 LEU A C 1
ATOM 1549 O O . LEU A 1 193 ? 0.670 0.053 -7.353 1.00 98.38 193 LEU A O 1
ATOM 1553 N N . ALA A 1 194 ? -0.438 -1.542 -8.486 1.00 98.31 194 ALA A N 1
ATOM 1554 C CA . ALA A 1 194 ? -0.683 -2.386 -7.312 1.00 98.31 194 ALA A CA 1
ATOM 1555 C C . ALA A 1 194 ? 0.623 -2.829 -6.621 1.00 98.31 194 ALA A C 1
ATOM 1557 O O . ALA A 1 194 ? 0.711 -2.844 -5.392 1.00 98.31 194 ALA A O 1
ATOM 1558 N N . TYR A 1 195 ? 1.663 -3.142 -7.399 1.00 98.50 195 TYR A N 1
ATOM 1559 C CA . TYR A 1 195 ? 2.987 -3.487 -6.888 1.00 98.50 195 TYR A CA 1
ATOM 1560 C C . TYR A 1 195 ? 3.632 -2.315 -6.133 1.00 98.50 195 TYR A C 1
ATOM 1562 O O . TYR A 1 195 ? 4.121 -2.504 -5.020 1.00 98.50 195 TYR A O 1
ATOM 1570 N N . LEU A 1 196 ? 3.606 -1.098 -6.688 1.00 98.44 196 LEU A N 1
ATOM 1571 C CA . LEU A 1 196 ? 4.162 0.092 -6.033 1.00 98.44 196 LEU A CA 1
ATOM 1572 C C . LEU A 1 196 ? 3.407 0.441 -4.744 1.00 98.44 196 LEU A C 1
ATOM 1574 O O . LEU A 1 196 ? 4.039 0.785 -3.745 1.00 98.44 196 LEU A O 1
ATOM 1578 N N . VAL A 1 197 ? 2.082 0.266 -4.741 1.00 98.38 197 VAL A N 1
ATOM 1579 C CA . VAL A 1 197 ? 1.240 0.377 -3.541 1.00 98.38 197 VAL A CA 1
ATOM 1580 C C . VAL A 1 197 ? 1.669 -0.634 -2.475 1.00 98.38 197 VAL A C 1
ATOM 1582 O O . VAL A 1 197 ? 1.855 -0.248 -1.326 1.00 98.38 197 VAL A O 1
ATOM 1585 N N . ALA A 1 198 ? 1.899 -1.904 -2.822 1.00 97.50 198 ALA A N 1
ATOM 1586 C CA . ALA A 1 198 ? 2.364 -2.910 -1.859 1.00 97.50 198 ALA A CA 1
ATOM 1587 C C . ALA A 1 198 ? 3.755 -2.592 -1.288 1.00 97.50 198 ALA A C 1
ATOM 1589 O O . ALA A 1 198 ? 4.030 -2.798 -0.106 1.00 97.50 198 ALA A O 1
ATOM 1590 N N . CYS A 1 199 ? 4.655 -2.085 -2.127 1.00 94.50 199 CYS A N 1
ATOM 1591 C CA . CYS A 1 199 ? 6.062 -1.942 -1.775 1.00 94.50 199 CYS A CA 1
ATOM 1592 C C . CYS A 1 199 ? 6.369 -0.710 -0.924 1.00 94.50 199 CYS A C 1
ATOM 1594 O O . CYS A 1 199 ? 7.519 -0.555 -0.514 1.00 94.50 199 CYS A O 1
ATOM 1596 N N . HIS A 1 200 ? 5.398 0.157 -0.626 1.00 90.06 200 HIS A N 1
ATOM 1597 C CA . HIS A 1 200 ? 5.692 1.439 0.015 1.00 90.06 200 HIS A CA 1
ATOM 1598 C C . HIS A 1 200 ? 6.322 1.297 1.415 1.00 90.06 200 HIS A C 1
ATOM 1600 O O . HIS A 1 200 ? 7.065 2.182 1.824 1.00 90.06 200 HIS A O 1
ATOM 1606 N N . HIS A 1 201 ? 6.133 0.170 2.126 1.00 86.94 201 HIS A N 1
ATOM 1607 C CA . HIS A 1 201 ? 6.895 -0.154 3.350 1.00 86.94 201 HIS A CA 1
ATOM 1608 C C . HIS A 1 201 ? 8.154 -1.005 3.138 1.00 86.94 201 HIS A C 1
ATOM 1610 O O . HIS A 1 201 ? 8.923 -1.218 4.076 1.00 86.94 201 HIS A O 1
ATOM 1616 N N . GLY A 1 202 ? 8.374 -1.514 1.929 1.00 84.38 202 GLY A N 1
ATOM 1617 C CA . GLY A 1 202 ? 9.467 -2.420 1.572 1.00 84.38 202 GLY A CA 1
ATOM 1618 C C . GLY A 1 202 ? 9.295 -3.860 2.074 1.00 84.38 202 GLY A C 1
ATOM 1619 O O . GLY A 1 202 ? 10.149 -4.702 1.795 1.00 84.38 202 GLY A O 1
ATOM 1620 N N . LYS A 1 203 ? 8.206 -4.166 2.798 1.00 84.06 203 LYS A N 1
ATOM 1621 C CA . LYS A 1 203 ? 7.946 -5.486 3.406 1.00 84.06 203 LYS A CA 1
ATOM 1622 C C . LYS A 1 203 ? 7.136 -6.426 2.501 1.00 84.06 203 LYS A C 1
ATOM 1624 O O . LYS A 1 203 ? 7.230 -7.642 2.666 1.00 84.06 203 LYS A O 1
ATOM 1629 N N . VAL A 1 204 ? 6.365 -5.888 1.551 1.00 91.00 204 VAL A N 1
ATOM 1630 C CA . VAL A 1 204 ? 5.548 -6.650 0.590 1.00 91.00 204 VAL A CA 1
ATOM 1631 C C . VAL A 1 204 ? 6.055 -6.359 -0.816 1.00 91.00 204 VAL A C 1
ATOM 1633 O O . VAL A 1 204 ? 5.857 -5.266 -1.325 1.00 91.00 204 VAL A O 1
ATOM 1636 N N . ARG A 1 205 ? 6.784 -7.315 -1.408 1.00 90.50 205 ARG A N 1
ATOM 1637 C CA . ARG A 1 205 ? 7.461 -7.152 -2.710 1.00 90.50 205 ARG A CA 1
ATOM 1638 C C . ARG A 1 205 ? 7.253 -8.381 -3.598 1.00 90.50 205 ARG A C 1
ATOM 1640 O O . ARG A 1 205 ? 6.165 -8.598 -4.113 1.00 90.50 205 ARG A O 1
ATOM 1647 N N . MET A 1 206 ? 8.271 -9.230 -3.739 1.00 91.00 206 MET A N 1
ATOM 1648 C CA . MET A 1 206 ? 8.293 -10.324 -4.722 1.00 91.00 206 MET A CA 1
ATOM 1649 C C . MET A 1 206 ? 7.348 -11.486 -4.412 1.00 91.00 206 MET A C 1
ATOM 1651 O O . MET A 1 206 ? 6.826 -12.123 -5.320 1.00 91.00 206 MET A O 1
ATOM 1655 N N . THR A 1 207 ? 7.158 -11.807 -3.136 1.00 88.88 207 THR A N 1
ATOM 1656 C CA . THR A 1 207 ? 6.411 -12.993 -2.706 1.00 88.88 207 THR A CA 1
ATOM 1657 C C . THR A 1 207 ? 5.476 -12.626 -1.574 1.00 88.88 207 THR A C 1
ATOM 1659 O O . THR A 1 207 ? 5.899 -11.974 -0.618 1.00 88.88 207 THR A O 1
ATOM 1662 N N . VAL A 1 208 ? 4.240 -13.107 -1.657 1.00 92.56 208 VAL A N 1
ATOM 1663 C CA . VAL A 1 208 ? 3.215 -12.918 -0.634 1.00 92.56 208 VAL A CA 1
ATOM 1664 C C . VAL A 1 208 ? 2.745 -14.288 -0.182 1.00 92.56 208 VAL A C 1
ATOM 1666 O O . VAL A 1 208 ? 2.318 -15.108 -0.989 1.00 92.56 208 VAL A O 1
ATOM 1669 N N . GLN A 1 209 ? 2.873 -14.548 1.113 1.00 89.62 209 GLN A N 1
ATOM 1670 C CA . GLN A 1 209 ? 2.460 -15.799 1.734 1.00 89.62 209 GLN A CA 1
ATOM 1671 C C . GLN A 1 209 ? 2.108 -15.562 3.201 1.00 89.62 209 GLN A C 1
ATOM 1673 O O . GLN A 1 209 ? 2.618 -14.631 3.832 1.00 89.62 209 GLN A O 1
ATOM 1678 N N . ALA A 1 210 ? 1.275 -16.444 3.750 1.00 89.00 210 ALA A N 1
ATOM 1679 C CA . ALA A 1 210 ? 0.985 -16.468 5.174 1.00 89.00 210 ALA A CA 1
ATOM 1680 C C . ALA A 1 210 ? 2.262 -16.672 6.003 1.00 89.00 210 ALA A C 1
ATOM 1682 O O . ALA A 1 210 ? 3.080 -17.552 5.714 1.00 89.00 210 ALA A O 1
ATOM 1683 N N . ARG A 1 211 ? 2.407 -15.906 7.087 1.00 84.88 211 ARG A N 1
ATOM 1684 C CA . ARG A 1 211 ? 3.531 -16.058 8.022 1.00 84.88 211 ARG A CA 1
ATOM 1685 C C . ARG A 1 211 ? 3.233 -17.145 9.071 1.00 84.88 211 ARG A C 1
ATOM 1687 O O . ARG A 1 211 ? 2.078 -17.356 9.445 1.00 84.88 211 ARG A O 1
ATOM 1694 N N . PRO A 1 212 ? 4.245 -17.833 9.635 1.00 77.44 212 PRO A N 1
ATOM 1695 C CA . PRO A 1 212 ? 4.026 -18.972 10.547 1.00 77.44 212 PRO A CA 1
ATOM 1696 C C . PRO A 1 212 ? 3.279 -18.614 11.823 1.00 77.44 212 PRO A C 1
ATOM 1698 O O . PRO A 1 212 ? 2.553 -19.432 12.386 1.00 77.44 212 PRO A O 1
ATOM 1701 N N . ARG A 1 213 ? 3.497 -17.386 12.294 1.00 84.12 213 ARG A N 1
ATOM 1702 C CA . ARG A 1 213 ? 2.818 -16.819 13.449 1.00 84.12 213 ARG A CA 1
ATOM 1703 C C . ARG A 1 213 ? 1.752 -15.834 12.995 1.00 84.12 213 ARG A C 1
ATOM 1705 O O . ARG A 1 213 ? 1.410 -14.971 13.769 1.00 84.12 213 ARG A O 1
ATOM 1712 N N . GLU A 1 214 ? 1.191 -15.899 11.806 1.00 90.62 214 GLU A N 1
ATOM 1713 C CA . GLU A 1 214 ? 0.067 -15.021 11.468 1.00 90.62 214 GLU A CA 1
ATOM 1714 C C . GLU A 1 214 ? -1.232 -15.481 12.154 1.00 90.62 214 GLU A C 1
ATOM 1716 O O . GLU A 1 214 ? -1.360 -16.648 12.544 1.00 90.62 214 GLU A O 1
ATOM 1721 N N . THR A 1 215 ? -2.186 -14.573 12.360 1.00 92.94 215 THR A N 1
ATOM 1722 C CA . THR A 1 215 ? -3.522 -14.944 12.859 1.00 92.94 215 THR A CA 1
ATOM 1723 C C . THR A 1 215 ? -4.333 -15.567 11.730 1.00 92.94 215 THR A C 1
ATOM 1725 O O . THR A 1 215 ? -4.580 -14.922 10.715 1.00 92.94 215 THR A O 1
ATOM 1728 N N . LYS A 1 216 ? -4.743 -16.825 11.912 1.00 94.56 216 LYS A N 1
ATOM 1729 C CA . LYS A 1 216 ? -5.504 -17.579 10.911 1.00 94.56 216 LYS A CA 1
ATOM 1730 C C . LYS A 1 216 ? -6.996 -17.237 10.973 1.00 94.56 216 LYS A C 1
ATOM 1732 O O . LYS A 1 216 ? -7.490 -17.003 12.080 1.00 94.56 216 LYS A O 1
ATOM 1737 N N . PRO A 1 217 ? -7.714 -17.287 9.840 1.00 95.06 217 PRO A N 1
ATOM 1738 C CA . PRO A 1 217 ? -9.168 -17.218 9.846 1.00 95.06 217 PRO A CA 1
ATOM 1739 C C . PRO A 1 217 ? -9.777 -18.396 10.635 1.00 95.06 217 PRO A C 1
ATOM 1741 O O . PRO A 1 217 ? -9.190 -19.484 10.655 1.00 95.06 217 PRO A O 1
ATOM 1744 N N . PRO A 1 218 ? -10.951 -18.215 11.275 1.00 93.25 218 PRO A N 1
ATOM 1745 C CA . PRO A 1 218 ? -11.668 -19.301 11.950 1.00 93.25 218 PRO A CA 1
ATOM 1746 C C . PRO A 1 218 ? -12.130 -20.404 10.989 1.00 93.25 218 PRO A C 1
ATOM 1748 O O . PRO A 1 218 ? -12.172 -21.576 11.354 1.00 93.25 218 PRO A O 1
ATOM 1751 N N . GLU A 1 219 ? -12.481 -20.022 9.759 1.00 93.94 219 GLU A N 1
ATOM 1752 C CA . GLU A 1 219 ? -12.908 -20.934 8.701 1.00 93.94 219 GLU A CA 1
ATOM 1753 C C . GLU A 1 219 ? -11.720 -21.733 8.157 1.00 93.94 219 GLU A C 1
ATOM 1755 O O . GLU A 1 219 ? -10.713 -21.184 7.699 1.00 93.94 219 GLU A O 1
ATOM 1760 N N . HIS A 1 220 ? -11.849 -23.058 8.175 1.00 84.12 220 HIS A N 1
ATOM 1761 C CA . HIS A 1 220 ? -10.837 -23.946 7.617 1.00 84.12 220 HIS A CA 1
ATOM 1762 C C . HIS A 1 220 ? -10.693 -23.730 6.102 1.00 84.12 220 HIS A C 1
ATOM 1764 O O . HIS A 1 220 ? -11.686 -23.691 5.385 1.00 84.12 220 HIS A O 1
ATOM 1770 N N . HIS A 1 221 ? -9.447 -23.664 5.620 1.00 87.75 221 HIS A N 1
ATOM 1771 C CA . HIS A 1 221 ? -9.066 -23.458 4.209 1.00 87.75 221 HIS A CA 1
ATOM 1772 C C . HIS A 1 221 ? -9.352 -22.075 3.615 1.00 87.75 221 HIS A C 1
ATOM 1774 O O . HIS A 1 221 ? -9.028 -21.862 2.450 1.00 87.75 221 HIS A O 1
ATOM 1780 N N . LYS A 1 222 ? -9.885 -21.124 4.388 1.00 94.56 222 LYS A N 1
ATOM 1781 C CA . LYS A 1 222 ? -10.035 -19.747 3.918 1.00 94.56 222 LYS A CA 1
ATOM 1782 C C . LYS A 1 222 ? -8.656 -19.144 3.596 1.00 94.56 222 LYS A C 1
ATOM 1784 O O . LYS A 1 222 ? -7.795 -19.167 4.484 1.00 94.56 222 LYS A O 1
ATOM 1789 N N . PRO A 1 223 ? -8.414 -18.640 2.368 1.00 95.25 223 PRO A N 1
ATOM 1790 C CA . PRO A 1 223 ? -7.146 -18.010 2.017 1.00 95.25 223 PRO A CA 1
ATOM 1791 C C . PRO A 1 223 ? -6.832 -16.821 2.926 1.00 95.25 223 PRO A C 1
ATOM 1793 O O . PRO A 1 223 ? -7.720 -16.055 3.307 1.00 95.25 223 PRO A O 1
ATOM 1796 N N . TYR A 1 224 ? -5.561 -16.683 3.294 1.00 96.25 224 TYR A N 1
ATOM 1797 C CA . TYR A 1 224 ? -5.069 -15.560 4.081 1.00 96.25 224 TYR A CA 1
ATOM 1798 C C . TYR A 1 224 ? -3.574 -15.336 3.838 1.00 96.25 224 TYR A C 1
ATOM 1800 O O . TYR A 1 224 ? -2.830 -16.290 3.594 1.00 96.25 224 TYR A O 1
ATOM 1808 N N . ALA A 1 225 ? -3.140 -14.081 3.917 1.00 95.38 225 ALA A N 1
ATOM 1809 C CA . ALA A 1 225 ? -1.735 -13.695 3.918 1.00 95.38 225 ALA A CA 1
ATOM 1810 C C . ALA A 1 225 ? -1.568 -12.287 4.499 1.00 95.38 225 ALA A C 1
ATOM 1812 O O . ALA A 1 225 ? -2.356 -11.389 4.205 1.00 95.38 225 ALA A O 1
ATOM 1813 N N . LEU A 1 226 ? -0.504 -12.084 5.279 1.00 94.56 226 LEU A N 1
ATOM 1814 C CA . LEU A 1 226 ? -0.124 -10.781 5.835 1.00 94.56 226 LEU A CA 1
ATOM 1815 C C . LEU A 1 226 ? -1.267 -10.091 6.613 1.00 94.56 226 LEU A C 1
ATOM 1817 O O . LEU A 1 226 ? -1.496 -8.891 6.506 1.00 94.56 226 LEU A O 1
ATOM 1821 N N . GLY A 1 227 ? -2.003 -10.894 7.382 1.00 93.94 227 GLY A N 1
ATOM 1822 C CA . GLY A 1 227 ? -3.139 -10.588 8.252 1.00 93.94 227 GLY A CA 1
ATOM 1823 C C . GLY A 1 227 ? -4.438 -10.247 7.526 1.00 93.94 227 GLY A C 1
ATOM 1824 O O . GLY A 1 227 ? -5.449 -10.020 8.196 1.00 93.94 227 GLY A O 1
ATOM 1825 N N . VAL A 1 228 ? -4.425 -10.257 6.193 1.00 97.19 228 VAL A N 1
ATOM 1826 C CA . VAL A 1 228 ? -5.605 -10.087 5.342 1.00 97.19 228 VAL A CA 1
ATOM 1827 C C . VAL A 1 228 ? -6.188 -11.458 5.018 1.00 97.19 228 VAL A C 1
ATOM 1829 O O . VAL A 1 228 ? -5.462 -12.402 4.693 1.00 97.19 228 VAL A O 1
ATOM 1832 N N . TRP A 1 229 ? -7.500 -11.581 5.152 1.00 97.81 229 TRP A N 1
ATOM 1833 C CA . TRP A 1 229 ? -8.278 -12.788 4.907 1.00 97.81 229 TRP A CA 1
ATOM 1834 C C . TRP A 1 229 ? -9.149 -12.607 3.661 1.00 97.81 229 TRP A C 1
ATOM 1836 O O . TRP A 1 229 ? -9.570 -11.498 3.339 1.00 97.81 229 TRP A O 1
ATOM 1846 N N . GLU A 1 230 ? -9.456 -13.710 2.976 1.00 97.94 230 GLU A N 1
ATOM 1847 C CA . GLU A 1 230 ? -10.382 -13.705 1.835 1.00 97.94 230 GLU A CA 1
ATOM 1848 C C . GLU A 1 230 ? -11.724 -13.072 2.221 1.00 97.94 230 GLU A C 1
ATOM 1850 O O . GLU A 1 230 ? -12.310 -13.413 3.251 1.00 97.94 230 GLU A O 1
ATOM 1855 N N . GLY A 1 231 ? -12.237 -12.161 1.403 1.00 97.88 231 GLY A N 1
ATOM 1856 C CA . GLY A 1 231 ? -13.511 -11.499 1.662 1.00 97.88 231 GLY A CA 1
ATOM 1857 C C . GLY A 1 231 ? -13.489 -10.458 2.784 1.00 97.88 231 GLY A C 1
ATOM 1858 O O . GLY A 1 231 ? -14.562 -10.031 3.207 1.00 97.88 231 GLY A O 1
ATOM 1859 N N . ASP A 1 232 ? -12.318 -10.044 3.284 1.00 98.06 232 ASP A N 1
ATOM 1860 C CA . ASP A 1 232 ? -12.227 -8.829 4.102 1.00 98.06 232 ASP A CA 1
ATOM 1861 C C . ASP A 1 232 ? -12.784 -7.623 3.341 1.00 98.06 232 ASP A C 1
ATOM 1863 O O . ASP A 1 232 ? -12.692 -7.554 2.116 1.00 98.06 232 ASP A O 1
ATOM 1867 N N . VAL A 1 233 ? -13.332 -6.653 4.073 1.00 98.31 233 VAL A N 1
ATOM 1868 C CA . VAL A 1 233 ? -13.888 -5.429 3.492 1.00 98.31 233 VAL A CA 1
ATOM 1869 C C . VAL A 1 233 ? -13.019 -4.234 3.865 1.00 98.31 233 VAL A C 1
ATOM 1871 O O . VAL A 1 233 ? -12.702 -4.026 5.039 1.00 98.31 233 VAL A O 1
ATOM 1874 N N . ILE A 1 234 ? -12.654 -3.443 2.860 1.00 98.31 234 ILE A N 1
ATOM 1875 C CA . ILE A 1 234 ? -12.051 -2.122 3.013 1.00 98.31 234 ILE A CA 1
ATOM 1876 C C . ILE A 1 234 ? -13.138 -1.087 2.757 1.00 98.31 234 ILE A C 1
ATOM 1878 O O . ILE A 1 234 ? -13.728 -1.074 1.677 1.00 98.31 234 ILE A O 1
ATOM 1882 N N . GLY A 1 235 ? -13.417 -0.257 3.762 1.00 96.75 235 GLY A N 1
ATOM 1883 C CA . GLY A 1 235 ? -14.400 0.815 3.634 1.00 96.75 235 GLY A CA 1
ATOM 1884 C C . GLY A 1 235 ? -13.932 1.895 2.661 1.00 96.75 235 GLY A C 1
ATOM 1885 O O . GLY A 1 235 ? -12.733 2.166 2.555 1.00 96.75 235 GLY A O 1
ATOM 1886 N N . ASN A 1 236 ? -14.886 2.516 1.977 1.00 96.81 236 ASN A N 1
ATOM 1887 C CA . ASN A 1 236 ? -14.646 3.592 1.034 1.00 96.81 236 ASN A CA 1
ATOM 1888 C C . ASN A 1 236 ? -13.893 4.755 1.694 1.00 96.81 236 ASN A C 1
ATOM 1890 O O . ASN A 1 236 ? -14.325 5.319 2.701 1.00 96.81 236 ASN A O 1
ATOM 1894 N N . VAL A 1 237 ? -12.775 5.141 1.086 1.00 96.44 237 VAL A N 1
ATOM 1895 C CA . VAL A 1 237 ? -12.051 6.367 1.402 1.00 96.44 237 VAL A CA 1
ATOM 1896 C C . VAL A 1 237 ? -12.524 7.453 0.438 1.00 96.44 237 VAL A C 1
ATOM 1898 O O . VAL A 1 237 ? -12.152 7.458 -0.738 1.00 96.44 237 VAL A O 1
ATOM 1901 N N . GLU A 1 238 ? -13.337 8.380 0.948 1.00 92.38 238 GLU A N 1
ATOM 1902 C CA . GLU A 1 238 ? -13.923 9.473 0.166 1.00 92.38 238 GLU A CA 1
ATOM 1903 C C . GLU A 1 238 ? -12.858 10.205 -0.666 1.00 92.38 238 GLU A C 1
ATOM 1905 O O . GLU A 1 238 ? -11.788 10.557 -0.166 1.00 92.38 238 GLU A O 1
ATOM 1910 N N . GLY A 1 239 ? -13.135 10.425 -1.953 1.00 92.06 239 GLY A N 1
ATOM 1911 C CA . GLY A 1 239 ? -12.234 11.132 -2.869 1.00 92.06 239 GLY A CA 1
ATOM 1912 C C . GLY A 1 239 ? -10.947 10.382 -3.242 1.00 92.06 239 GLY A C 1
ATOM 1913 O O . GLY A 1 239 ? -10.109 10.955 -3.934 1.00 92.06 239 GLY A O 1
ATOM 1914 N N . VAL A 1 240 ? -10.777 9.132 -2.799 1.00 95.50 240 VAL A N 1
ATOM 1915 C CA . VAL A 1 240 ? -9.644 8.266 -3.167 1.00 95.50 240 VAL A CA 1
ATOM 1916 C C . VAL A 1 240 ? -10.144 7.012 -3.876 1.00 95.50 240 VAL A C 1
ATOM 1918 O O . VAL A 1 240 ? -9.699 6.722 -4.985 1.00 95.50 240 VAL A O 1
ATOM 1921 N N . THR A 1 241 ? -11.086 6.299 -3.260 1.00 96.38 241 THR A N 1
ATOM 1922 C CA . THR A 1 241 ? -11.668 5.057 -3.783 1.00 96.38 241 THR A CA 1
ATOM 1923 C C . THR A 1 241 ? -13.107 5.269 -4.241 1.00 96.38 241 THR A C 1
ATOM 1925 O O . THR A 1 241 ? -13.815 6.119 -3.695 1.00 96.38 241 THR A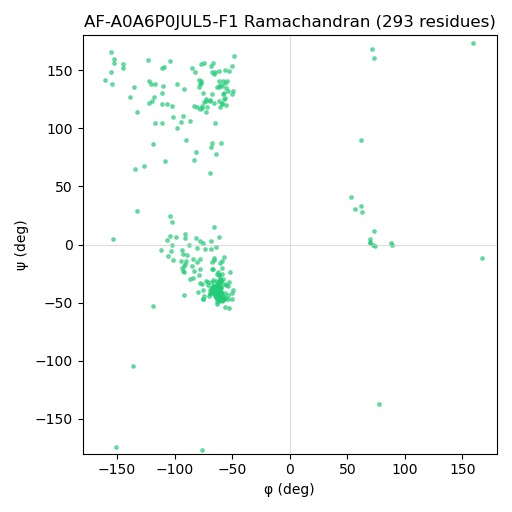 O 1
ATOM 1928 N N . SER A 1 242 ? -13.580 4.470 -5.197 1.00 93.62 242 SER A N 1
ATOM 1929 C CA . SER A 1 242 ? -14.936 4.621 -5.747 1.00 93.62 242 SER A CA 1
ATOM 1930 C C . SER A 1 242 ? -16.048 3.940 -4.933 1.00 93.62 242 SER A C 1
ATOM 1932 O O . SER A 1 242 ? -17.174 4.437 -4.913 1.00 93.62 242 SER A O 1
ATOM 1934 N N . GLU A 1 243 ? -15.746 2.858 -4.214 1.00 96.62 243 GLU A N 1
ATOM 1935 C CA . GLU A 1 243 ? -16.720 2.085 -3.427 1.00 96.62 243 GLU A CA 1
ATOM 1936 C C . GLU A 1 243 ? -16.077 1.400 -2.205 1.00 96.62 243 GLU A C 1
ATOM 1938 O O . GLU A 1 243 ? -14.911 1.653 -1.895 1.00 96.62 243 GLU A O 1
ATOM 1943 N N . ASP A 1 244 ? -16.848 0.582 -1.484 1.00 97.81 244 ASP A N 1
ATOM 1944 C CA . ASP A 1 244 ? -16.314 -0.384 -0.519 1.00 97.81 244 ASP A CA 1
ATOM 1945 C C . ASP A 1 244 ? -15.755 -1.597 -1.277 1.00 97.81 244 ASP A C 1
ATOM 1947 O O . ASP A 1 244 ? -16.391 -2.123 -2.192 1.00 97.81 244 ASP A O 1
ATOM 1951 N N . TYR A 1 245 ? -14.603 -2.116 -0.854 1.00 98.19 245 TYR A N 1
ATOM 1952 C CA . TYR A 1 245 ? -13.939 -3.222 -1.543 1.00 98.19 245 TYR A CA 1
ATOM 1953 C C . TYR A 1 245 ? -13.969 -4.499 -0.728 1.00 98.19 245 TYR A C 1
ATOM 1955 O O . TYR A 1 245 ? -13.388 -4.573 0.350 1.00 98.19 245 TYR A O 1
ATOM 1963 N N . THR A 1 246 ? -14.561 -5.549 -1.294 1.00 98.44 246 THR A N 1
ATOM 1964 C CA . THR A 1 246 ? -14.346 -6.919 -0.811 1.00 98.44 246 THR A CA 1
ATOM 1965 C C . THR A 1 246 ? -13.058 -7.470 -1.421 1.00 98.44 246 THR A C 1
ATOM 1967 O O . THR A 1 246 ? -12.930 -7.563 -2.644 1.00 98.44 246 THR A O 1
ATOM 1970 N N . LEU A 1 247 ? -12.090 -7.825 -0.585 1.00 98.19 247 LEU A N 1
ATOM 1971 C CA . LEU A 1 247 ? -10.777 -8.287 -1.015 1.00 98.19 247 LEU A CA 1
ATOM 1972 C C . LEU A 1 247 ? -10.816 -9.752 -1.451 1.00 98.19 247 LEU A C 1
ATOM 1974 O O . LEU A 1 247 ? -11.465 -10.581 -0.815 1.00 98.19 247 LEU A O 1
ATOM 1978 N N . THR A 1 248 ? -10.063 -10.068 -2.501 1.00 97.25 248 THR A N 1
ATOM 1979 C CA . THR A 1 248 ? -9.789 -11.443 -2.927 1.00 97.25 248 THR A CA 1
ATOM 1980 C C . THR A 1 248 ? -8.289 -11.703 -2.942 1.00 97.25 248 THR A C 1
ATOM 1982 O O . THR A 1 248 ? -7.496 -10.838 -3.315 1.00 97.25 248 THR A O 1
ATOM 1985 N N . LEU A 1 249 ? -7.894 -12.898 -2.519 1.00 96.62 249 LEU A N 1
ATOM 1986 C CA . LEU A 1 249 ? -6.524 -13.384 -2.501 1.00 96.62 249 LEU A CA 1
ATOM 1987 C C . LEU A 1 249 ? -6.250 -14.344 -3.671 1.00 96.62 249 LEU A C 1
ATOM 1989 O O . LEU A 1 249 ? -5.248 -15.053 -3.654 1.00 96.62 249 LEU A O 1
ATOM 1993 N N . ASP A 1 250 ? -7.055 -14.341 -4.735 1.00 94.50 250 ASP A N 1
ATOM 1994 C CA . ASP A 1 250 ? -6.794 -15.163 -5.930 1.00 94.50 250 ASP A CA 1
ATOM 1995 C C . ASP A 1 250 ? -5.373 -14.961 -6.488 1.00 94.50 250 ASP A C 1
ATOM 1997 O O . ASP A 1 250 ? -4.731 -15.900 -6.961 1.00 94.50 250 ASP A O 1
ATOM 2001 N N . CYS A 1 251 ? -4.819 -13.752 -6.346 1.00 94.44 251 CYS A N 1
ATOM 2002 C CA . CYS A 1 251 ? -3.464 -13.437 -6.786 1.00 94.44 251 CYS A CA 1
ATOM 2003 C C . CYS A 1 251 ? -2.351 -14.153 -5.996 1.00 94.44 251 CYS A C 1
ATOM 2005 O O . CYS A 1 251 ? -1.224 -14.191 -6.477 1.00 94.44 251 CYS A O 1
ATOM 2007 N N . ILE A 1 252 ? -2.594 -14.755 -4.826 1.00 92.62 252 ILE A N 1
ATOM 2008 C CA . ILE A 1 252 ? -1.561 -15.569 -4.147 1.00 92.62 252 ILE A CA 1
ATOM 2009 C C . ILE A 1 252 ? -1.598 -17.040 -4.574 1.00 92.62 252 ILE A C 1
ATOM 2011 O O . ILE A 1 252 ? -0.692 -17.802 -4.228 1.00 92.62 252 ILE A O 1
ATOM 2015 N N . ALA A 1 253 ? -2.626 -17.459 -5.320 1.00 89.44 253 ALA A N 1
ATOM 2016 C CA . ALA A 1 253 ? -2.693 -18.805 -5.863 1.00 89.44 253 ALA A CA 1
ATOM 2017 C C . ALA A 1 253 ? -1.567 -19.035 -6.883 1.00 89.44 253 ALA A C 1
ATOM 2019 O O . ALA A 1 253 ? -1.134 -18.129 -7.596 1.00 89.44 253 ALA A O 1
ATOM 2020 N N . LEU A 1 254 ? -1.080 -20.274 -6.969 1.00 85.06 254 LEU A N 1
ATOM 2021 C CA . LEU A 1 254 ? -0.070 -20.644 -7.958 1.00 85.06 254 LEU A CA 1
ATOM 2022 C C . LEU A 1 254 ? -0.667 -20.576 -9.371 1.00 85.06 254 LEU A C 1
ATOM 2024 O O . LEU A 1 254 ? -1.702 -21.179 -9.641 1.00 85.06 254 LEU A O 1
ATOM 2028 N N . GLY A 1 255 ? 0.008 -19.891 -10.293 1.00 85.44 255 GLY A N 1
ATOM 2029 C CA . GLY A 1 255 ? -0.456 -19.742 -11.674 1.00 85.44 255 GLY A CA 1
ATOM 2030 C C . GLY A 1 255 ? 0.181 -18.543 -12.369 1.00 85.44 255 GLY A C 1
ATOM 2031 O O . GLY A 1 255 ? 0.902 -17.779 -11.737 1.00 85.44 255 GLY A O 1
ATOM 2032 N N . ARG A 1 256 ? -0.059 -18.365 -13.674 1.00 80.31 256 ARG A N 1
ATOM 2033 C CA . ARG A 1 256 ? 0.502 -17.234 -14.446 1.00 80.31 256 ARG A CA 1
ATOM 2034 C C . ARG A 1 256 ? 0.076 -15.870 -13.900 1.00 80.31 256 ARG A C 1
ATOM 2036 O O . ARG A 1 256 ? 0.907 -14.976 -13.822 1.00 80.31 256 ARG A O 1
ATOM 2043 N N . GLU A 1 257 ? -1.163 -15.779 -13.433 1.00 87.62 257 GLU A N 1
ATOM 2044 C CA . GLU A 1 257 ? -1.737 -14.568 -12.838 1.00 87.62 257 GLU A CA 1
ATOM 2045 C C . GLU A 1 257 ? -1.345 -14.361 -11.365 1.00 87.62 257 GLU A C 1
ATOM 2047 O O . GLU A 1 257 ? -1.833 -13.434 -10.717 1.00 87.62 257 GLU A O 1
ATOM 2052 N N . SER A 1 258 ? -0.457 -15.205 -10.819 1.00 94.31 258 SER A N 1
ATOM 2053 C CA . SER A 1 258 ? 0.008 -15.049 -9.444 1.00 94.31 258 SER A CA 1
ATOM 2054 C C . SER A 1 258 ? 0.809 -13.761 -9.269 1.00 94.31 258 SER A C 1
ATOM 2056 O O . SER A 1 258 ? 1.570 -13.339 -10.146 1.00 94.31 258 SER A O 1
ATOM 2058 N N . TRP A 1 259 ? 0.699 -13.174 -8.082 1.00 96.75 259 TRP A N 1
ATOM 2059 C CA . TRP A 1 259 ? 1.456 -12.016 -7.632 1.00 96.75 259 TRP A CA 1
ATOM 2060 C C . TRP A 1 259 ? 2.946 -12.219 -7.868 1.00 96.75 259 TRP A C 1
ATOM 2062 O O . TRP A 1 259 ? 3.610 -11.353 -8.426 1.00 96.75 259 TRP A O 1
ATOM 2072 N N . GLN A 1 260 ? 3.465 -13.394 -7.495 1.00 95.12 260 GLN A N 1
ATOM 2073 C CA . GLN A 1 260 ? 4.878 -13.715 -7.657 1.00 95.12 260 GLN A CA 1
ATOM 2074 C C . GLN A 1 260 ? 5.307 -13.665 -9.126 1.00 95.12 260 GLN A C 1
ATOM 2076 O O . GLN A 1 260 ? 6.330 -13.060 -9.438 1.00 95.12 260 GLN A O 1
ATOM 2081 N N . ASN A 1 261 ? 4.539 -14.268 -10.034 1.00 95.06 261 ASN A N 1
ATOM 2082 C CA . ASN A 1 261 ? 4.894 -14.283 -11.451 1.00 95.06 261 ASN A CA 1
ATOM 2083 C C . ASN A 1 261 ? 4.806 -12.888 -12.073 1.00 95.06 261 ASN A C 1
ATOM 2085 O O . ASN A 1 261 ? 5.703 -12.498 -12.821 1.00 95.06 261 ASN A O 1
ATOM 2089 N N . ARG A 1 262 ? 3.783 -12.106 -11.715 1.00 97.00 262 ARG A N 1
ATOM 2090 C CA . ARG A 1 262 ? 3.635 -10.721 -12.179 1.00 97.00 262 ARG A CA 1
ATOM 2091 C C . ARG A 1 262 ? 4.743 -9.815 -11.620 1.00 97.00 262 ARG A C 1
ATOM 2093 O O . ARG A 1 262 ? 5.323 -9.040 -12.373 1.00 97.00 262 ARG A O 1
ATOM 2100 N N . ALA A 1 263 ? 5.127 -9.970 -10.351 1.00 96.81 263 ALA A N 1
ATOM 2101 C CA . ALA A 1 263 ? 6.244 -9.239 -9.742 1.00 96.81 263 ALA A CA 1
ATOM 2102 C C . ALA A 1 263 ? 7.592 -9.606 -10.379 1.00 96.81 263 ALA A C 1
ATOM 2104 O O . ALA A 1 263 ? 8.402 -8.727 -10.671 1.00 96.81 263 ALA A O 1
ATOM 2105 N N . ILE A 1 264 ? 7.822 -10.892 -10.663 1.00 96.00 264 ILE A N 1
ATOM 2106 C CA . ILE A 1 264 ? 8.997 -11.355 -11.414 1.00 96.00 264 ILE A CA 1
ATOM 2107 C C . ILE A 1 264 ? 9.018 -10.738 -12.819 1.00 96.00 264 ILE A C 1
ATOM 2109 O O . ILE A 1 264 ? 10.071 -10.285 -13.261 1.00 96.00 264 ILE A O 1
ATOM 2113 N N . ALA A 1 265 ? 7.875 -10.652 -13.505 1.00 96.56 265 ALA A N 1
ATOM 2114 C CA . ALA A 1 265 ? 7.790 -10.004 -14.812 1.00 96.56 265 ALA A CA 1
ATOM 2115 C C . ALA A 1 265 ? 8.157 -8.509 -14.754 1.00 96.56 265 ALA A C 1
ATOM 2117 O O . ALA A 1 265 ? 8.917 -8.049 -15.607 1.00 96.56 265 ALA A O 1
ATOM 2118 N N . LEU A 1 266 ? 7.710 -7.769 -13.727 1.00 97.19 266 LEU A N 1
ATOM 2119 C CA . LEU A 1 266 ? 8.150 -6.383 -13.506 1.00 97.19 266 LEU A CA 1
ATOM 2120 C C . LEU A 1 266 ? 9.663 -6.305 -13.283 1.00 97.19 266 LEU A C 1
ATOM 2122 O O . LEU A 1 266 ? 10.329 -5.471 -13.893 1.00 97.19 266 LEU A O 1
ATOM 2126 N N . LEU A 1 267 ? 10.219 -7.190 -12.450 1.00 96.44 267 LEU A N 1
ATOM 2127 C CA . LEU A 1 267 ? 11.657 -7.231 -12.188 1.00 96.44 267 LEU A CA 1
ATOM 2128 C C . LEU A 1 267 ? 12.464 -7.527 -13.460 1.00 96.44 267 LEU A C 1
ATOM 2130 O O . LEU A 1 267 ? 13.508 -6.918 -13.667 1.00 96.44 267 LEU A O 1
ATOM 2134 N N . HIS A 1 268 ? 11.991 -8.424 -14.327 1.00 96.69 268 HIS A N 1
ATOM 2135 C CA . HIS A 1 268 ? 12.633 -8.684 -15.618 1.00 96.69 268 HIS A CA 1
ATOM 2136 C C . HIS A 1 268 ? 12.537 -7.496 -16.574 1.00 96.69 268 HIS A C 1
ATOM 2138 O O . HIS A 1 268 ? 13.485 -7.240 -17.312 1.00 96.69 268 HIS A O 1
ATOM 2144 N N . HIS A 1 269 ? 11.405 -6.792 -16.576 1.00 95.50 269 HIS A N 1
ATOM 2145 C CA . HIS A 1 269 ? 11.169 -5.683 -17.491 1.00 95.50 269 HIS A CA 1
ATOM 2146 C C . HIS A 1 269 ? 11.942 -4.416 -17.093 1.00 95.50 269 HIS A C 1
ATOM 2148 O O . HIS A 1 269 ? 12.598 -3.813 -17.937 1.00 95.50 269 HIS A O 1
ATOM 2154 N N . TYR A 1 270 ? 11.896 -4.030 -15.815 1.00 92.44 270 TYR A N 1
ATOM 2155 C CA . TYR A 1 270 ? 12.528 -2.803 -15.311 1.00 92.44 270 TYR A CA 1
ATOM 2156 C C . TYR A 1 270 ? 13.940 -3.032 -14.756 1.00 92.44 270 TYR A C 1
ATOM 2158 O O . TYR A 1 270 ? 14.733 -2.101 -14.627 1.00 92.44 270 TYR A O 1
ATOM 2166 N N . GLY A 1 271 ? 14.284 -4.267 -14.398 1.00 93.50 271 GLY A N 1
ATOM 2167 C CA . GLY A 1 271 ? 15.494 -4.548 -13.637 1.00 93.50 271 GLY A CA 1
ATOM 2168 C C . GLY A 1 271 ? 15.400 -4.075 -12.177 1.00 93.50 271 GLY A C 1
ATOM 2169 O O . GLY A 1 271 ? 14.488 -3.338 -11.787 1.00 93.50 271 GLY A O 1
ATOM 2170 N N . PRO A 1 272 ? 16.356 -4.489 -11.330 1.00 92.12 272 PRO A N 1
ATOM 2171 C CA . PRO A 1 272 ? 16.297 -4.234 -9.892 1.00 92.12 272 PRO A CA 1
ATOM 2172 C C . PRO A 1 272 ? 16.431 -2.749 -9.534 1.00 92.12 272 PRO A C 1
ATOM 2174 O O . PRO A 1 272 ? 15.790 -2.292 -8.593 1.00 92.12 272 PRO A O 1
ATOM 2177 N N . PHE A 1 273 ? 17.241 -1.987 -10.275 1.00 89.81 273 PHE A N 1
ATOM 2178 C CA . PHE A 1 273 ? 17.528 -0.589 -9.944 1.00 89.81 273 PHE A CA 1
ATOM 2179 C C . PHE A 1 273 ? 16.366 0.344 -10.271 1.00 89.81 273 PHE A C 1
ATOM 2181 O O . PHE A 1 273 ? 15.981 1.146 -9.426 1.00 89.81 273 PHE A O 1
ATOM 2188 N N . GLN A 1 274 ? 15.778 0.224 -11.464 1.00 90.75 274 GLN A N 1
ATOM 2189 C CA . GLN A 1 274 ? 14.644 1.065 -11.841 1.00 90.75 274 GLN A CA 1
ATOM 2190 C C . GLN A 1 274 ? 13.414 0.728 -10.999 1.00 90.75 274 GLN A C 1
ATOM 2192 O O . GLN A 1 274 ? 12.742 1.637 -10.524 1.00 90.75 274 GLN A O 1
ATOM 2197 N N . LEU A 1 275 ? 13.146 -0.558 -10.745 1.00 93.38 275 LEU A N 1
ATOM 2198 C CA . LEU A 1 275 ? 12.015 -0.943 -9.905 1.00 93.38 275 LEU A CA 1
ATOM 2199 C C . LEU A 1 275 ? 12.187 -0.438 -8.464 1.00 93.38 275 LEU A C 1
ATOM 2201 O O . LEU A 1 275 ? 11.278 0.188 -7.928 1.00 93.38 275 LEU A O 1
ATOM 2205 N N . ALA A 1 276 ? 13.374 -0.602 -7.870 1.00 92.31 276 ALA A N 1
ATOM 2206 C CA . ALA A 1 276 ? 13.666 -0.056 -6.543 1.00 92.31 276 ALA A CA 1
ATOM 2207 C C . ALA A 1 276 ? 13.580 1.479 -6.503 1.00 92.31 276 ALA A C 1
ATOM 2209 O O . ALA A 1 276 ? 13.145 2.046 -5.501 1.00 92.31 276 ALA A O 1
ATOM 2210 N N . TYR A 1 277 ? 13.968 2.158 -7.584 1.00 91.94 277 TYR A N 1
ATOM 2211 C CA . TYR A 1 277 ? 13.824 3.605 -7.700 1.00 91.94 277 TYR A CA 1
ATOM 2212 C C . TYR A 1 277 ? 12.351 4.033 -7.666 1.00 91.94 277 TYR A C 1
ATOM 2214 O O . TYR A 1 277 ? 11.996 4.920 -6.892 1.00 91.94 277 TYR A O 1
ATOM 2222 N N . LEU A 1 278 ? 11.481 3.357 -8.424 1.00 93.94 278 LEU A N 1
ATOM 2223 C CA . LEU A 1 278 ? 10.038 3.618 -8.417 1.00 93.94 278 LEU A CA 1
ATOM 2224 C C . LEU A 1 278 ? 9.417 3.384 -7.032 1.00 93.94 278 LEU A C 1
ATOM 2226 O O . LEU A 1 278 ? 8.650 4.216 -6.555 1.00 93.94 278 LEU A O 1
ATOM 2230 N N . GLU A 1 279 ? 9.783 2.294 -6.354 1.00 95.19 279 GLU A N 1
ATOM 2231 C CA . GLU A 1 279 ? 9.342 2.031 -4.976 1.00 95.19 279 GLU A CA 1
ATOM 2232 C C . GLU A 1 279 ? 9.790 3.148 -4.017 1.00 95.19 279 GLU A C 1
ATOM 2234 O O . GLU A 1 279 ? 9.026 3.609 -3.165 1.00 95.19 279 GLU A O 1
ATOM 2239 N N . THR A 1 280 ? 11.027 3.622 -4.189 1.00 92.94 280 THR A N 1
ATOM 2240 C CA . THR A 1 280 ? 11.610 4.695 -3.377 1.00 92.94 280 THR A CA 1
ATOM 2241 C C . THR A 1 280 ? 10.873 6.020 -3.564 1.00 92.94 2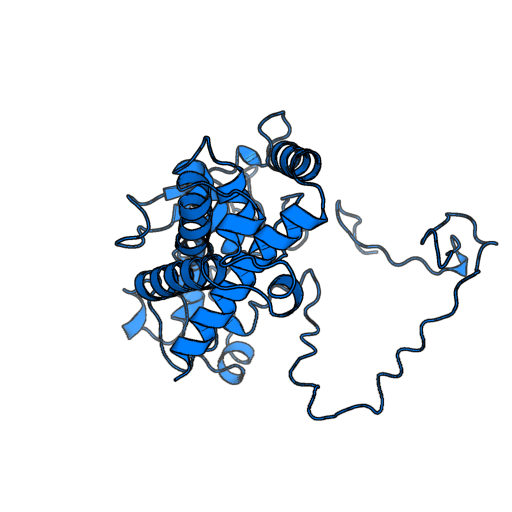80 THR A C 1
ATOM 2243 O O . THR A 1 280 ? 10.712 6.750 -2.589 1.00 92.94 280 THR A O 1
ATOM 2246 N N . LEU A 1 281 ? 10.383 6.330 -4.770 1.00 93.25 281 LEU A N 1
ATOM 2247 C CA . LEU A 1 281 ? 9.599 7.549 -5.007 1.00 93.25 281 LEU A CA 1
ATOM 2248 C C . LEU A 1 281 ? 8.348 7.591 -4.122 1.00 93.25 281 LEU A C 1
ATOM 2250 O O . LEU A 1 281 ? 8.124 8.585 -3.434 1.00 93.25 281 LEU A O 1
ATOM 2254 N N . ILE A 1 282 ? 7.582 6.496 -4.076 1.00 96.25 282 ILE A N 1
ATOM 2255 C CA . ILE A 1 282 ? 6.367 6.411 -3.249 1.00 96.25 282 ILE A CA 1
ATOM 2256 C C . ILE A 1 282 ? 6.720 6.486 -1.762 1.00 96.25 282 ILE A C 1
ATOM 2258 O O . ILE A 1 282 ? 6.091 7.217 -0.999 1.00 96.25 282 ILE A O 1
ATOM 2262 N N . ARG A 1 283 ? 7.782 5.786 -1.352 1.00 94.12 283 ARG A N 1
ATOM 2263 C CA . ARG A 1 283 ? 8.269 5.796 0.031 1.00 94.12 283 ARG A CA 1
ATOM 2264 C C . ARG A 1 283 ? 8.689 7.190 0.504 1.00 94.12 283 ARG A C 1
ATOM 2266 O O . ARG A 1 283 ? 8.356 7.582 1.620 1.00 94.12 283 ARG A O 1
ATOM 2273 N N . ILE A 1 284 ? 9.430 7.932 -0.319 1.00 92.44 284 ILE A N 1
ATOM 2274 C CA . ILE A 1 284 ? 9.873 9.291 0.014 1.00 92.44 284 ILE A CA 1
ATOM 2275 C C . ILE A 1 284 ? 8.681 10.250 0.035 1.00 92.44 284 ILE A C 1
ATOM 2277 O O . ILE A 1 284 ? 8.628 11.103 0.920 1.00 92.44 284 ILE A O 1
ATOM 2281 N N . ALA A 1 285 ? 7.724 10.104 -0.885 1.00 93.88 285 ALA A N 1
ATOM 2282 C CA . ALA A 1 285 ? 6.511 10.918 -0.886 1.00 93.88 285 ALA A CA 1
ATOM 2283 C C . ALA A 1 285 ? 5.705 10.749 0.414 1.00 93.88 285 ALA A C 1
ATOM 2285 O O . ALA A 1 285 ? 5.345 11.749 1.034 1.00 93.88 285 ALA A O 1
ATOM 2286 N N . ASP A 1 286 ? 5.511 9.510 0.888 1.00 93.88 286 ASP A N 1
ATOM 2287 C CA . ASP A 1 286 ? 4.891 9.234 2.196 1.00 93.88 286 ASP A CA 1
ATOM 2288 C C . ASP A 1 286 ? 5.643 9.932 3.341 1.00 93.88 286 ASP A C 1
ATOM 2290 O O . ASP A 1 286 ? 5.051 10.632 4.168 1.00 93.88 286 ASP A O 1
ATOM 2294 N N . TRP A 1 287 ? 6.973 9.826 3.371 1.00 91.25 287 TRP A N 1
ATOM 2295 C CA . TRP A 1 287 ? 7.775 10.480 4.406 1.00 91.25 287 TRP A CA 1
ATOM 2296 C C . TRP A 1 287 ? 7.662 12.004 4.381 1.00 91.25 287 TRP A C 1
ATOM 2298 O O . TRP A 1 287 ? 7.527 12.617 5.445 1.00 91.25 287 TRP A O 1
ATOM 2308 N N . ARG A 1 288 ? 7.694 12.619 3.192 1.00 92.25 288 ARG A N 1
ATOM 2309 C CA . ARG A 1 288 ? 7.533 14.069 3.031 1.00 92.25 288 ARG A CA 1
ATOM 2310 C C . ARG A 1 288 ? 6.150 14.519 3.498 1.00 92.25 288 ARG A C 1
ATOM 2312 O O . ARG A 1 288 ? 6.076 15.380 4.376 1.00 92.25 288 ARG A O 1
ATOM 2319 N N . ALA A 1 289 ? 5.083 13.861 3.051 1.00 90.94 289 ALA A N 1
ATOM 2320 C CA . ALA A 1 289 ? 3.715 14.155 3.482 1.00 90.94 289 ALA A CA 1
ATOM 2321 C C . ALA A 1 289 ? 3.546 13.986 5.000 1.00 90.94 289 ALA A C 1
ATOM 2323 O O . ALA A 1 289 ? 2.999 14.841 5.693 1.00 90.94 289 ALA A O 1
ATOM 2324 N N . SER A 1 290 ? 4.105 12.909 5.555 1.00 86.31 290 SER A N 1
ATOM 2325 C CA . SER A 1 290 ? 4.104 12.645 6.993 1.00 86.31 290 SER A CA 1
ATOM 2326 C C . SER A 1 290 ? 4.872 13.690 7.807 1.00 86.31 290 SER A C 1
ATOM 2328 O O . SER A 1 290 ? 4.586 13.856 8.992 1.00 86.31 290 SER A O 1
ATOM 2330 N N . SER A 1 291 ? 5.842 14.389 7.211 1.00 84.44 291 SER A N 1
ATOM 2331 C CA . SER A 1 291 ? 6.569 15.477 7.872 1.00 84.44 291 SER A CA 1
ATOM 2332 C C . SER A 1 291 ? 5.771 16.783 7.925 1.00 84.44 291 SER A C 1
ATOM 2334 O O . SER A 1 291 ? 5.861 17.491 8.926 1.00 84.44 291 SER A O 1
ATOM 2336 N N . ILE A 1 292 ? 4.942 17.056 6.910 1.00 77.94 292 ILE A N 1
ATOM 2337 C CA . ILE A 1 292 ? 4.060 18.233 6.857 1.00 77.94 292 ILE A CA 1
ATOM 2338 C C . ILE A 1 292 ? 3.031 18.165 7.981 1.00 77.94 292 ILE A C 1
ATOM 2340 O O . ILE A 1 292 ? 2.838 19.140 8.699 1.00 77.94 292 ILE A O 1
ATOM 2344 N N . SER A 1 293 ? 2.436 16.990 8.210 1.00 66.25 293 SER A N 1
ATOM 2345 C CA . SER A 1 293 ? 1.417 16.825 9.250 1.00 66.25 293 SER A CA 1
ATOM 2346 C C . SER A 1 293 ? 1.944 17.009 10.685 1.00 66.25 293 SER A C 1
ATOM 2348 O O . SER A 1 293 ? 1.143 17.060 11.613 1.00 66.25 293 SER A O 1
ATOM 2350 N N . LYS A 1 294 ? 3.271 17.056 10.898 1.00 58.34 294 LYS A N 1
ATOM 2351 C CA . LYS A 1 294 ? 3.890 17.238 12.226 1.00 58.34 294 LYS A CA 1
ATOM 2352 C C . LYS A 1 294 ? 4.004 18.702 12.667 1.00 58.34 294 LYS A C 1
ATOM 2354 O O . LYS A 1 294 ? 4.354 18.912 13.829 1.00 58.34 294 LYS A O 1
ATOM 2359 N N . GLN A 1 295 ? 3.794 19.664 11.767 1.00 44.09 295 GLN A N 1
ATOM 2360 C CA . GLN A 1 295 ? 3.816 21.103 12.071 1.00 44.09 295 GLN A CA 1
ATOM 2361 C C . GLN A 1 295 ? 2.470 21.568 12.623 1.00 44.09 295 GLN A C 1
ATOM 2363 O O . GLN A 1 295 ? 2.502 22.419 13.539 1.00 44.09 295 GLN A O 1
#

Mean predicted aligned error: 10.08 Å

Sequence (295 aa):
MEKLYPGLAVMFPCKAGGYSAELGFTGNPKERDFAAINLNLEQDNKNDLALQEQSSPDSDDDNATTQVGSFVSLHQHSQDVAAEVKTLLDDVPEGLKAFKFNSLKEAYGWDEAWVQRLIQAGLYHDVGKAHPVFQHLLTQKRPERENGLWAKSDHTRQERKAMKPPKDWRRGFRHEWASALVALREYPEDFLLAYLVACHHGKVRMTVQARPRETKPPEHHKPYALGVWEGDVIGNVEGVTSEDYTLTLDCIALGRESWQNRAIALLHHYGPFQLAYLETLIRIADWRASSISKQ

Solvent-accessible surface area (backbone atoms only — not comparable to full-atom values): 16847 Å² total; per-residue (Å²): 129,85,80,86,58,94,89,66,86,78,90,72,61,49,80,75,23,11,29,34,76,87,77,40,75,66,73,39,50,82,43,67,58,52,81,80,80,80,76,74,84,79,78,85,50,90,80,58,64,82,70,68,76,84,64,55,90,80,52,77,68,79,62,79,72,42,61,24,89,43,71,38,40,37,51,59,52,21,52,39,11,22,50,35,34,49,52,57,40,56,40,58,60,76,86,50,46,84,74,72,46,77,20,44,38,66,72,71,68,51,52,70,71,54,52,50,42,52,29,50,23,27,38,37,29,59,50,20,31,43,21,62,60,50,38,51,59,57,29,61,98,33,77,94,46,66,91,58,59,49,64,28,21,52,64,46,75,67,55,56,72,72,50,75,76,51,95,75,54,42,45,50,53,41,39,28,55,48,10,16,42,50,40,36,68,79,36,69,90,41,57,66,39,17,49,42,12,18,23,44,82,70,74,40,68,59,66,76,62,60,54,98,77,37,53,75,70,91,56,86,88,60,55,56,39,40,40,46,47,55,63,41,59,32,53,56,40,68,97,74,47,96,53,67,40,72,36,69,58,70,41,65,43,93,56,81,78,9,48,43,50,49,40,49,50,49,42,69,73,52,32,72,66,54,47,50,49,56,28,45,49,48,33,50,13,47,53,52,34,53,53,61,69,59,113